Protein AF-A0A2S4LIL4-F1 (afdb_monomer_lite)

Foldseek 3Di:
DDPVLVVVLVLLLVLQVVCLVPDDDDLVSSVVVCVVVVHDDDSVSNVVSSVVSCVVVVVPCVLVPDPPDDPVVSVVVVVVVVVVVVVVVVVVVVVVVVVVVVVVVVVVVVVVVVVVVVVVVVVVVVVVVVVVVVVVVVVVVVVVVVVPDDDDDDDDDDDDDDDDDDDDDDPVVVVVVVVVVVVVCLLDVVNVVVVLVVVLQVCLVVPPWAALVRSLVVCCVPCVVSCVVNVRHSDSVVSLVVLVVLDDDRRQWHADPRTIHGVVVVVVVVVVVLVVLVVVLVVVCVVPHDKDAPVRSCVVCCVPCVVVCVSVVNCVLVSLVVCCCQWDQDPVGIIGDHNVVD

Sequence (342 aa):
MTEAEEAFKAKVFEIADGIRNEVRVTNATVRKHLKDQDIKCSYTRLVPLVAEWKAHREYLKRIEGEATLPDTVQTALIHLGRMILAEGAAKEQARAKALKDAEGRAVEKAQEGRDEVLLAADRMEEEIASLRLEVTRLHDALARAQSGRGDPQAEHGPIAPTPRKAAPLDPITTVAAELNEKDARTQDPDALLADIANRIKGLLADHGPCDASQLHFHLQQEFGKRAAAMQMPLEAGWLRHWLRGFTGPAGGLIEDKGAFDLASRTADAGAAFQARVMADVHGLLEEHGFPMALPAITKRLAPRLGQELRLTGGQLGDWMKARPDLFRKTAKGWFASLPSQA

Structure (mmCIF, N/CA/C/O backbone):
data_AF-A0A2S4LIL4-F1
#
_entry.id   AF-A0A2S4LIL4-F1
#
loop_
_atom_site.group_PDB
_atom_site.id
_atom_site.type_symbol
_atom_site.label_atom_id
_atom_site.label_alt_id
_atom_site.label_comp_id
_atom_site.label_asym_id
_atom_site.label_entity_id
_atom_site.label_seq_id
_atom_site.pdbx_PDB_ins_code
_atom_site.Cartn_x
_atom_site.Cartn_y
_atom_site.Cartn_z
_atom_site.occupancy
_atom_site.B_iso_or_equiv
_atom_site.auth_seq_id
_atom_site.auth_comp_id
_atom_site.auth_asym_id
_atom_site.auth_atom_id
_atom_site.pdbx_PDB_model_num
ATOM 1 N N . MET A 1 1 ? -28.001 40.357 37.045 1.00 58.75 1 MET A N 1
ATOM 2 C CA . MET A 1 1 ? -27.241 39.493 37.966 1.00 58.75 1 MET A CA 1
ATOM 3 C C . MET A 1 1 ? -26.282 40.377 38.724 1.00 58.75 1 MET A C 1
ATOM 5 O O . MET A 1 1 ? -25.766 41.323 38.142 1.00 58.75 1 MET A O 1
ATOM 9 N N . THR A 1 2 ? -26.108 40.131 40.013 1.00 80.69 2 THR A N 1
ATOM 10 C CA . THR A 1 2 ? -25.057 40.805 40.788 1.00 80.69 2 THR A CA 1
ATOM 11 C C . THR A 1 2 ? -23.693 40.200 40.438 1.00 80.69 2 THR A C 1
ATOM 13 O O . THR A 1 2 ? -23.615 39.040 40.036 1.00 80.69 2 THR A O 1
ATOM 16 N N . GLU A 1 3 ? -22.607 40.952 40.608 1.00 82.69 3 GLU A N 1
ATOM 17 C CA . GLU A 1 3 ? -21.232 40.488 40.342 1.00 82.69 3 GLU A CA 1
ATOM 18 C C . GLU A 1 3 ? -20.901 39.183 41.105 1.00 82.69 3 GLU A C 1
ATOM 20 O O . GLU A 1 3 ? -20.276 38.259 40.584 1.00 82.69 3 GLU A O 1
ATOM 25 N N . ALA A 1 4 ? -21.454 39.036 42.313 1.00 79.56 4 ALA A N 1
ATOM 26 C CA . ALA A 1 4 ? -21.360 37.823 43.124 1.00 79.56 4 ALA A CA 1
ATOM 27 C C . ALA A 1 4 ? -22.130 36.615 42.544 1.00 79.56 4 ALA A C 1
ATOM 29 O O . ALA A 1 4 ? -21.789 35.460 42.815 1.00 79.56 4 ALA A O 1
ATOM 30 N N . GLU A 1 5 ? -23.188 36.841 41.763 1.00 81.69 5 GLU A N 1
ATOM 31 C CA . GLU A 1 5 ? -23.921 35.775 41.071 1.00 81.69 5 GLU A CA 1
ATOM 32 C C . GLU A 1 5 ? -23.191 35.284 39.827 1.00 81.69 5 GLU A C 1
ATOM 34 O O . GLU A 1 5 ? -23.205 34.080 39.562 1.00 81.69 5 GLU A O 1
ATOM 39 N N . GLU A 1 6 ? -22.526 36.180 39.102 1.00 85.75 6 GLU A N 1
ATOM 40 C CA . GLU A 1 6 ? -21.693 35.819 37.952 1.00 85.75 6 GLU A CA 1
ATOM 41 C C . GLU A 1 6 ? -20.442 35.059 38.390 1.00 85.75 6 GLU A C 1
ATOM 43 O O . GLU A 1 6 ? -20.153 33.998 37.834 1.00 85.75 6 GLU A O 1
ATOM 48 N N . ALA A 1 7 ? -19.777 35.511 39.458 1.00 87.31 7 ALA A N 1
ATOM 49 C CA . ALA A 1 7 ? -18.651 34.793 40.053 1.00 87.31 7 ALA A CA 1
ATOM 50 C C . ALA A 1 7 ? -19.049 33.374 40.503 1.00 87.31 7 ALA A C 1
ATOM 52 O O . ALA A 1 7 ? -18.332 32.402 40.259 1.00 87.31 7 ALA A O 1
ATOM 53 N N . PHE A 1 8 ? -20.236 33.225 41.104 1.00 89.62 8 PHE A N 1
ATOM 54 C CA . PHE A 1 8 ? -20.752 31.916 41.503 1.00 89.62 8 PHE A CA 1
ATOM 55 C C . PHE A 1 8 ? -21.066 31.018 40.298 1.00 89.62 8 PHE A C 1
ATOM 57 O O . PHE A 1 8 ? -20.718 29.836 40.303 1.00 89.62 8 PHE A O 1
ATOM 64 N N . LYS A 1 9 ? -21.690 31.566 39.249 1.00 91.38 9 LYS A N 1
ATOM 65 C CA . LYS A 1 9 ? -21.954 30.843 37.997 1.00 91.38 9 LYS A CA 1
ATOM 66 C C . LYS A 1 9 ? -20.657 30.369 37.341 1.00 91.38 9 LYS A C 1
ATOM 68 O O . LYS A 1 9 ? -20.562 29.195 36.987 1.00 91.38 9 LYS A O 1
ATOM 73 N N . ALA A 1 10 ? -19.655 31.241 37.241 1.00 91.69 10 ALA A N 1
ATOM 74 C CA . ALA A 1 10 ? -18.342 30.894 36.706 1.00 91.69 10 ALA A CA 1
ATOM 75 C C . ALA A 1 10 ? -17.709 29.737 37.491 1.00 91.69 10 ALA A C 1
ATOM 77 O O . ALA A 1 10 ? -17.228 28.781 36.888 1.00 91.69 10 ALA A O 1
ATOM 78 N N . LYS A 1 11 ? -17.812 29.754 38.827 1.00 92.06 11 LYS A N 1
ATOM 79 C CA . LYS A 1 11 ? -17.295 28.675 39.679 1.00 92.06 11 LYS A CA 1
ATOM 80 C C . LYS A 1 11 ? -18.017 27.342 39.470 1.00 92.06 11 LYS A C 1
ATOM 82 O O . LYS A 1 11 ? -17.377 26.296 39.402 1.00 92.06 11 LYS A O 1
ATOM 87 N N . VAL A 1 12 ? -19.345 27.366 39.338 1.00 91.56 12 VAL A N 1
ATOM 88 C CA . VAL A 1 12 ? -20.140 26.167 39.008 1.00 91.56 12 VAL A CA 1
ATOM 89 C C . VAL A 1 12 ? -19.697 25.581 37.665 1.00 91.56 12 VAL A C 1
ATOM 91 O O . VAL A 1 12 ? -19.557 24.365 37.547 1.00 91.56 12 VAL A O 1
ATOM 94 N N . PHE A 1 13 ? -19.449 26.439 36.674 1.00 93.38 13 PHE A N 1
ATOM 95 C CA . PHE A 1 13 ? -19.038 26.030 35.331 1.00 93.38 13 PHE A CA 1
ATOM 96 C C . PHE A 1 13 ? -17.612 25.472 35.326 1.00 93.38 13 PHE A C 1
ATOM 98 O O . PHE A 1 13 ? -17.380 24.441 34.706 1.00 93.38 13 PHE A O 1
ATOM 105 N N . GLU A 1 14 ? -16.687 26.095 36.058 1.00 93.19 14 GLU A N 1
ATOM 106 C CA . GLU A 1 14 ? -15.307 25.626 36.244 1.00 93.19 14 GLU A CA 1
ATOM 107 C C . GLU A 1 14 ? -15.274 24.225 36.869 1.00 93.19 14 GLU A C 1
ATOM 109 O O . GLU A 1 14 ? -14.623 23.323 36.345 1.00 93.19 14 GLU A O 1
ATOM 114 N N . ILE A 1 15 ? -16.032 24.013 37.950 1.00 90.75 15 ILE A N 1
ATOM 115 C CA . ILE A 1 15 ? -16.128 22.706 38.615 1.00 90.75 15 ILE A CA 1
ATOM 116 C C . ILE A 1 15 ? -16.735 21.667 37.672 1.00 90.75 15 ILE A C 1
ATOM 118 O O . ILE A 1 15 ? -16.214 20.558 37.567 1.00 90.75 15 ILE A O 1
ATOM 122 N N . ALA A 1 16 ? -17.821 22.015 36.977 1.00 88.81 16 ALA A N 1
ATOM 123 C CA . ALA A 1 16 ? -18.458 21.120 36.018 1.00 88.81 16 ALA A CA 1
ATOM 124 C C . ALA A 1 16 ? -17.510 20.757 34.860 1.00 88.81 16 ALA A C 1
ATOM 126 O O . ALA A 1 16 ? -17.438 19.586 34.487 1.00 88.81 16 ALA A O 1
ATOM 127 N N . ASP A 1 17 ? -16.738 21.720 34.346 1.00 87.81 17 ASP A N 1
ATOM 128 C CA . ASP A 1 17 ? -15.740 21.501 33.296 1.00 87.81 17 ASP A CA 1
ATOM 129 C C . ASP A 1 17 ? -14.554 20.650 33.778 1.00 87.81 17 ASP A C 1
ATOM 131 O O . ASP A 1 17 ? -14.062 19.821 33.013 1.00 87.81 17 ASP A O 1
ATOM 135 N N . GLY A 1 18 ? -14.132 20.789 35.038 1.00 84.62 18 GLY A N 1
ATOM 136 C CA . GLY A 1 18 ? -13.073 19.964 35.627 1.00 84.62 18 GLY A CA 1
ATOM 137 C C . GLY A 1 18 ? -13.483 18.499 35.783 1.00 84.62 18 GLY A C 1
ATOM 138 O O . GLY A 1 18 ? -12.737 17.598 35.408 1.00 84.62 18 GLY A O 1
ATOM 139 N N . ILE A 1 19 ? -14.704 18.244 36.261 1.00 85.25 19 ILE A N 1
ATOM 140 C CA . ILE A 1 19 ? -15.144 16.872 36.560 1.00 85.25 19 ILE A CA 1
ATOM 141 C C . ILE A 1 19 ? -15.715 16.130 35.347 1.00 85.25 19 ILE A C 1
ATOM 143 O O . ILE A 1 19 ? -15.823 14.905 35.396 1.00 85.25 19 ILE A O 1
ATOM 147 N N . ARG A 1 20 ? -16.069 16.827 34.253 1.00 79.88 20 ARG A N 1
ATOM 148 C CA . ARG A 1 20 ? -16.788 16.235 33.102 1.00 79.88 20 ARG A CA 1
ATOM 149 C C . ARG A 1 20 ? -16.084 15.039 32.456 1.00 79.88 20 ARG A C 1
ATOM 151 O O . ARG A 1 20 ? -16.754 14.207 31.851 1.00 79.88 20 ARG A O 1
ATOM 158 N N . ASN A 1 21 ? -14.758 14.966 32.567 1.00 68.88 21 ASN A N 1
ATOM 159 C CA . ASN A 1 21 ? -13.949 13.894 31.985 1.00 68.88 21 ASN A CA 1
ATOM 160 C C . ASN A 1 21 ? -13.760 12.707 32.943 1.00 68.88 21 ASN A C 1
ATOM 162 O O . ASN A 1 21 ? -13.467 11.595 32.499 1.00 68.88 21 ASN A O 1
ATOM 166 N N . GLU A 1 22 ? -13.959 12.924 34.242 1.00 71.69 22 GLU A N 1
ATOM 167 C CA . GLU A 1 22 ? -13.673 11.957 35.302 1.00 71.69 22 GLU A CA 1
ATOM 168 C C . GLU A 1 22 ? -14.947 11.244 35.764 1.00 71.69 22 GLU A C 1
ATOM 170 O O . GLU A 1 22 ? -15.006 10.010 35.758 1.00 71.69 22 GLU A O 1
ATOM 175 N N . VAL A 1 23 ? -15.985 12.020 36.090 1.00 73.12 23 VAL A N 1
ATOM 176 C CA . VAL A 1 23 ? -17.233 11.566 36.719 1.00 73.12 23 VAL A CA 1
ATOM 177 C C . VAL A 1 23 ? -18.454 12.281 36.137 1.00 73.12 23 VAL A C 1
ATOM 179 O O . VAL A 1 23 ? -18.374 13.360 35.553 1.00 73.12 23 VAL A O 1
ATOM 182 N N . ARG A 1 24 ? -19.636 11.677 36.309 1.00 75.81 24 ARG A N 1
ATOM 183 C CA . ARG A 1 24 ? -20.907 12.241 35.831 1.00 75.81 24 ARG A CA 1
ATOM 184 C C . ARG A 1 24 ? -21.177 13.614 36.462 1.00 75.81 24 ARG A C 1
ATOM 186 O O . ARG A 1 24 ? -21.202 13.754 37.690 1.00 75.81 24 ARG A O 1
ATOM 193 N N . VAL A 1 25 ? -21.486 14.609 35.626 1.00 82.44 25 VAL A N 1
ATOM 194 C CA . VAL A 1 25 ? -21.884 15.946 36.093 1.00 82.44 25 VAL A CA 1
ATOM 195 C C . VAL A 1 25 ? -23.351 15.913 36.530 1.00 82.44 25 VAL A C 1
ATOM 197 O O . VAL A 1 25 ? -24.284 15.918 35.720 1.00 82.44 25 VAL A O 1
ATOM 200 N N . THR A 1 26 ? -23.560 15.847 37.840 1.00 84.44 26 THR A N 1
ATOM 201 C CA . THR A 1 26 ? -24.868 15.868 38.501 1.00 84.44 26 THR A CA 1
ATOM 202 C C . THR A 1 26 ? -24.911 17.017 39.501 1.00 84.44 26 THR A C 1
ATOM 204 O O . THR A 1 26 ? -23.877 17.485 39.975 1.00 84.44 26 THR A O 1
ATOM 207 N N . ASN A 1 27 ? -26.114 17.440 39.895 1.00 86.69 27 ASN A N 1
ATOM 208 C CA . ASN A 1 27 ? -26.262 18.458 40.938 1.00 86.69 27 ASN A CA 1
ATOM 209 C C . ASN A 1 27 ? -25.589 18.020 42.251 1.00 86.69 27 ASN A C 1
ATOM 211 O O . ASN A 1 27 ? -25.029 18.849 42.959 1.00 86.69 27 ASN A O 1
ATOM 215 N N . ALA A 1 28 ? -25.601 16.719 42.562 1.00 84.62 28 ALA A N 1
ATOM 216 C CA . ALA A 1 28 ? -24.961 16.175 43.754 1.00 84.62 28 ALA A CA 1
ATOM 217 C C . ALA A 1 28 ? -23.426 16.225 43.672 1.00 84.62 28 ALA A C 1
ATOM 219 O O . ALA A 1 28 ? -22.786 16.633 44.639 1.00 84.62 28 ALA A O 1
ATOM 220 N N . THR A 1 29 ? -22.835 15.863 42.526 1.00 86.88 29 THR A N 1
ATOM 221 C CA . THR A 1 29 ? -21.373 15.879 42.342 1.00 86.88 29 THR A CA 1
ATOM 222 C C . THR A 1 29 ? -20.828 17.303 42.325 1.00 86.88 29 THR A C 1
ATOM 224 O O . THR A 1 29 ? -19.887 17.597 43.059 1.00 86.88 29 THR A O 1
ATOM 227 N N . VAL A 1 30 ? -21.481 18.227 41.615 1.00 88.31 30 VAL A N 1
ATOM 228 C CA . VAL A 1 30 ? -21.095 19.650 41.625 1.00 88.31 30 VAL A CA 1
ATOM 229 C C . VAL A 1 30 ? -21.250 20.255 43.026 1.00 88.31 30 VAL A C 1
ATOM 231 O O . VAL A 1 30 ? -20.364 20.963 43.497 1.00 88.31 30 VAL A O 1
ATOM 234 N N . ARG A 1 31 ? -22.333 19.932 43.749 1.00 90.12 31 ARG A N 1
ATOM 235 C CA . ARG A 1 31 ? -22.532 20.396 45.133 1.00 90.12 31 ARG A CA 1
ATOM 236 C C . ARG A 1 31 ? -21.478 19.852 46.093 1.00 90.12 31 ARG A C 1
ATOM 238 O O . ARG A 1 31 ? -21.079 20.576 47.000 1.00 90.12 31 ARG A O 1
ATOM 245 N N . LYS A 1 32 ? -21.044 18.601 45.919 1.00 88.69 32 LYS A N 1
ATOM 246 C CA . LYS A 1 32 ? -19.973 18.004 46.725 1.00 88.69 32 LYS A CA 1
ATOM 247 C C . LYS A 1 32 ? -18.672 18.792 46.551 1.00 88.69 32 LYS A C 1
ATOM 249 O O . LYS A 1 32 ? -18.138 19.259 47.544 1.00 88.69 32 LYS A O 1
ATOM 254 N N . HIS A 1 33 ? -18.258 19.056 45.313 1.00 89.44 33 HIS A N 1
ATOM 255 C CA . HIS A 1 33 ? -17.053 19.849 45.042 1.00 89.44 33 HIS A CA 1
ATOM 256 C C . HIS A 1 33 ? -17.153 21.303 45.522 1.00 89.44 33 HIS A C 1
ATOM 258 O O . HIS A 1 33 ? -16.172 21.849 46.014 1.00 89.44 33 HIS A O 1
ATOM 264 N N . LEU A 1 34 ? -18.335 21.925 45.444 1.00 90.25 34 LEU A N 1
ATOM 265 C CA . LEU A 1 34 ? -18.562 23.243 46.050 1.00 90.25 34 LEU A CA 1
ATOM 266 C C . LEU A 1 34 ? -18.420 23.199 47.577 1.00 90.25 34 LEU A C 1
ATOM 268 O O . LEU A 1 34 ? -17.835 24.104 48.163 1.00 90.25 34 LEU A O 1
ATOM 272 N N . LYS A 1 35 ? -18.923 22.138 48.219 1.00 89.38 35 LYS A N 1
ATOM 273 C CA . LYS A 1 35 ? -18.804 21.936 49.668 1.00 89.38 35 LYS A CA 1
ATOM 274 C C . LYS A 1 35 ? -17.354 21.686 50.093 1.00 89.38 35 LYS A C 1
ATOM 276 O O . LYS A 1 35 ? -16.948 22.208 51.123 1.00 89.38 35 LYS A O 1
ATOM 281 N N . ASP A 1 36 ? -16.585 20.943 49.301 1.00 89.81 36 ASP A N 1
ATOM 282 C CA . ASP A 1 36 ? -15.158 20.692 49.550 1.00 89.81 36 ASP A CA 1
ATOM 283 C C . ASP A 1 36 ? -14.322 21.988 49.465 1.00 89.81 36 ASP A C 1
ATOM 285 O O . ASP A 1 36 ? -13.250 22.075 50.054 1.00 89.81 36 ASP A O 1
ATOM 289 N N . GLN A 1 37 ? -14.839 23.018 48.783 1.00 88.81 37 GLN A N 1
ATOM 290 C CA . GLN A 1 37 ? -14.266 24.369 48.708 1.00 88.81 37 GLN A CA 1
ATOM 291 C C . GLN A 1 37 ? -14.910 25.360 49.705 1.00 88.81 37 GLN A C 1
ATOM 293 O O . GLN A 1 37 ? -14.733 26.567 49.570 1.00 88.81 37 GLN A O 1
ATOM 298 N N . ASP A 1 38 ? -15.686 24.863 50.677 1.00 88.75 38 ASP A N 1
ATOM 299 C CA . ASP A 1 38 ? -16.440 25.633 51.685 1.00 88.75 38 ASP A CA 1
ATOM 300 C C . ASP A 1 38 ? -17.445 26.661 51.110 1.00 88.75 38 ASP A C 1
ATOM 302 O O . ASP A 1 38 ? -17.865 27.621 51.761 1.00 88.75 38 ASP A O 1
ATOM 306 N N . ILE A 1 39 ? -17.905 26.446 49.871 1.00 87.38 39 ILE A N 1
ATOM 307 C CA . ILE A 1 39 ? -18.891 27.304 49.207 1.00 87.38 39 ILE A CA 1
ATOM 308 C C . ILE A 1 39 ? -20.302 26.789 49.506 1.00 87.38 39 ILE A C 1
ATOM 310 O O . ILE A 1 39 ? -20.750 25.751 49.003 1.00 87.38 39 ILE A O 1
ATOM 314 N N . LYS A 1 40 ? -21.064 27.555 50.295 1.00 84.81 40 LYS A N 1
ATOM 315 C CA . LYS A 1 40 ? -22.470 27.239 50.589 1.00 84.81 40 LYS A CA 1
ATOM 316 C C . LYS A 1 40 ? -23.344 27.424 49.350 1.00 84.81 40 LYS A C 1
ATOM 318 O O . LYS A 1 40 ? -23.405 28.494 48.751 1.00 84.81 40 LYS A O 1
ATOM 323 N N . CYS A 1 41 ? -24.079 26.372 49.002 1.00 80.81 41 CYS A N 1
ATOM 324 C CA . CYS A 1 41 ? -24.892 26.317 47.796 1.00 80.81 41 CYS A CA 1
ATOM 325 C C . CYS A 1 41 ? -26.251 25.646 48.066 1.00 80.81 41 CYS A C 1
ATOM 327 O O . CYS A 1 41 ? -26.319 24.523 48.579 1.00 80.81 41 CYS A O 1
ATOM 329 N N . SER A 1 42 ? -27.335 26.343 47.703 1.00 85.50 42 SER A N 1
ATOM 330 C CA . SER A 1 42 ? -28.702 25.808 47.697 1.00 85.50 42 SER A CA 1
ATOM 331 C C . SER A 1 42 ? -29.005 25.107 46.371 1.00 85.50 42 SER A C 1
ATOM 333 O O . SER A 1 42 ? -28.639 25.606 45.306 1.00 85.50 42 SER A O 1
ATOM 335 N N . TYR A 1 43 ? -29.735 23.987 46.419 1.00 79.94 43 TYR A N 1
ATOM 336 C CA . TYR A 1 43 ? -30.157 23.262 45.215 1.00 79.94 43 TYR A CA 1
ATOM 337 C C . TYR A 1 43 ? -30.979 24.132 44.264 1.00 79.94 43 TYR A C 1
ATOM 339 O O . TYR A 1 43 ? -30.772 24.063 43.057 1.00 79.94 43 TYR A O 1
ATOM 347 N N . THR A 1 44 ? -31.839 25.006 44.788 1.00 84.81 44 THR A N 1
ATOM 348 C CA . THR A 1 44 ? -32.671 25.913 43.984 1.00 84.81 44 THR A CA 1
ATOM 349 C C . THR A 1 44 ? -31.832 26.856 43.119 1.00 84.81 44 THR A C 1
ATOM 351 O O . THR A 1 44 ? -32.247 27.220 42.026 1.00 84.81 44 THR A O 1
ATOM 354 N N . ARG A 1 45 ? -30.628 27.215 43.589 1.00 87.06 45 ARG A N 1
ATOM 355 C CA . ARG A 1 45 ? -29.670 28.059 42.860 1.00 87.06 45 ARG A CA 1
ATOM 356 C C . ARG A 1 45 ? -28.783 27.242 41.915 1.00 87.06 45 ARG A C 1
ATOM 358 O O . ARG A 1 45 ? -28.417 27.725 40.853 1.00 87.06 45 ARG A O 1
ATOM 365 N N . LEU A 1 46 ? -28.438 26.011 42.293 1.00 88.38 46 LEU A N 1
ATOM 366 C CA . LEU A 1 46 ? -27.521 25.151 41.540 1.00 88.38 46 LEU A CA 1
ATOM 367 C C . LEU A 1 46 ? -28.152 24.517 40.301 1.00 88.38 46 LEU A C 1
ATOM 369 O O . LEU A 1 46 ? -27.540 24.499 39.237 1.00 88.38 46 LEU A O 1
ATOM 373 N N . VAL A 1 47 ? -29.362 23.976 40.455 1.00 86.62 47 VAL A N 1
ATOM 374 C CA . VAL A 1 47 ? -30.077 23.225 39.413 1.00 86.62 47 VAL A CA 1
ATOM 375 C C . VAL A 1 47 ? -30.167 23.998 38.089 1.00 86.62 47 VAL A C 1
ATOM 377 O O . VAL A 1 47 ? -29.777 23.421 37.071 1.00 86.62 47 VAL A O 1
ATOM 380 N N . PRO A 1 48 ? -30.613 25.274 38.054 1.00 90.38 48 PRO A N 1
ATOM 381 C CA . PRO A 1 48 ? -30.691 26.012 36.794 1.00 90.38 48 PRO A CA 1
ATOM 382 C C . PRO A 1 48 ? -29.311 26.257 36.169 1.00 90.38 48 PRO A C 1
ATOM 384 O O . PRO A 1 48 ? -29.179 26.154 34.955 1.00 90.38 48 PRO A O 1
ATOM 387 N N . LEU A 1 49 ? -28.268 26.492 36.974 1.00 91.12 49 LEU A N 1
ATOM 388 C CA . LEU A 1 49 ? -26.910 26.744 36.475 1.00 91.12 49 LEU A CA 1
ATOM 389 C C . LEU A 1 49 ? -26.261 25.489 35.880 1.00 91.12 49 LEU A C 1
ATOM 391 O O . LEU A 1 49 ? -25.613 25.561 34.840 1.00 91.12 49 LEU A O 1
ATOM 395 N N . VAL A 1 50 ? -26.458 24.323 36.500 1.00 87.56 50 VAL A N 1
ATOM 396 C CA . VAL A 1 50 ? -25.960 23.047 35.957 1.00 87.56 50 VAL A CA 1
ATOM 397 C C . VAL A 1 50 ? -26.714 22.674 34.678 1.00 87.56 50 VAL A C 1
ATOM 399 O O . VAL A 1 50 ? -26.103 22.184 33.730 1.00 87.56 50 VAL A O 1
ATOM 402 N N . ALA A 1 51 ? -28.026 22.927 34.618 1.00 85.56 51 ALA A N 1
ATOM 403 C CA . ALA A 1 51 ? -28.811 22.727 33.401 1.00 85.56 51 ALA A CA 1
ATOM 404 C C . ALA A 1 51 ? -28.353 23.661 32.267 1.00 85.56 51 ALA A C 1
ATOM 406 O O . ALA A 1 51 ? -28.186 23.213 31.131 1.00 85.56 51 ALA A O 1
ATOM 407 N N . GLU A 1 52 ? -28.088 24.929 32.585 1.00 89.25 52 GLU A N 1
ATOM 408 C CA . GLU A 1 52 ? -27.561 25.915 31.642 1.00 89.25 52 GLU A CA 1
ATOM 409 C C . GLU A 1 52 ? -26.177 25.513 31.112 1.00 89.25 52 GLU A C 1
ATOM 411 O O . GLU A 1 52 ? -25.949 25.556 29.901 1.00 89.25 52 GLU A O 1
ATOM 416 N N . TRP A 1 53 ? -25.279 25.057 31.991 1.00 90.75 53 TRP A N 1
ATOM 417 C CA . TRP A 1 53 ? -23.960 24.550 31.607 1.00 90.75 53 TRP A CA 1
ATOM 418 C C . TRP A 1 53 ? -24.065 23.354 30.652 1.00 90.75 53 TRP A C 1
ATOM 420 O O . TRP A 1 53 ? -23.413 23.337 29.606 1.00 90.75 53 TRP A O 1
ATOM 430 N N . LYS A 1 54 ? -24.935 22.380 30.967 1.00 85.62 54 LYS A N 1
ATOM 431 C CA . LYS A 1 54 ? -25.159 21.197 30.117 1.00 85.62 54 LYS A CA 1
ATOM 432 C C . LYS A 1 54 ? -25.640 21.583 28.718 1.00 85.62 54 LYS A C 1
ATOM 434 O O . LYS A 1 54 ? -25.196 20.983 27.743 1.00 85.62 54 LYS A O 1
ATOM 439 N N . ALA A 1 55 ? -26.523 22.577 28.626 1.00 81.69 55 ALA A N 1
ATOM 440 C CA . ALA A 1 55 ? -27.018 23.089 27.353 1.00 81.69 55 ALA A CA 1
ATOM 441 C C . ALA A 1 55 ? -25.924 23.814 26.549 1.00 81.69 55 ALA A C 1
ATOM 443 O O . ALA A 1 55 ? -25.821 23.602 25.346 1.00 81.69 55 ALA A O 1
ATOM 444 N N . HIS A 1 56 ? -25.080 24.619 27.204 1.00 82.44 56 HIS A N 1
ATOM 445 C CA . HIS A 1 56 ? -24.030 25.405 26.538 1.00 82.44 56 HIS A CA 1
ATOM 446 C C . HIS A 1 56 ? -22.852 24.575 26.025 1.00 82.44 56 HIS A C 1
ATOM 448 O O . HIS A 1 56 ? -22.221 24.945 25.040 1.00 82.44 56 HIS A O 1
ATOM 454 N N . ARG A 1 57 ? -22.502 23.482 26.706 1.00 78.94 57 ARG A N 1
ATOM 455 C CA . ARG A 1 57 ? -21.334 22.659 26.354 1.00 78.94 57 ARG A CA 1
ATOM 456 C C . ARG A 1 57 ? -21.666 21.482 25.439 1.00 78.94 57 ARG A C 1
ATOM 458 O O . ARG A 1 57 ? -20.840 20.583 25.321 1.00 78.94 57 ARG A O 1
ATOM 465 N N . GLU A 1 58 ? -22.874 21.466 24.862 1.00 62.56 58 GLU A N 1
ATOM 466 C CA . GLU A 1 58 ? -23.433 20.316 24.136 1.00 62.56 58 GLU A CA 1
ATOM 467 C C . GLU A 1 58 ? -23.191 19.004 24.897 1.00 62.56 58 GLU A C 1
ATOM 469 O O . GLU A 1 58 ? -22.882 17.964 24.313 1.00 62.56 58 GLU A O 1
ATOM 474 N N . TYR A 1 59 ? -23.285 19.062 26.234 1.00 65.94 59 TYR A N 1
ATOM 475 C CA . TYR A 1 59 ? -23.002 17.918 27.086 1.00 65.94 59 TYR A CA 1
ATOM 476 C C . TYR A 1 59 ? -23.994 16.823 26.703 1.00 65.94 59 TYR A C 1
ATOM 478 O O . TYR A 1 59 ? -25.199 16.955 26.934 1.00 65.94 59 TYR A O 1
ATOM 486 N N . LEU A 1 60 ? -23.489 15.789 26.025 1.00 52.53 60 LEU A N 1
ATOM 487 C CA . LEU A 1 60 ? -24.311 14.816 25.323 1.00 52.53 60 LEU A CA 1
ATOM 488 C C . LEU A 1 60 ? -25.277 14.141 26.299 1.00 52.53 60 LEU A C 1
ATOM 490 O O . LEU A 1 60 ? -24.922 13.192 26.999 1.00 52.53 60 LEU A O 1
ATOM 494 N N . LYS A 1 61 ? -26.549 14.557 26.236 1.00 49.97 61 LYS A N 1
ATOM 495 C CA . LYS A 1 61 ? -27.692 13.831 26.814 1.00 49.97 61 LYS A CA 1
ATOM 496 C C . LYS A 1 61 ? -27.715 12.355 26.400 1.00 49.97 61 LYS A C 1
ATOM 498 O O . LYS A 1 61 ? -28.342 11.560 27.075 1.00 49.97 61 LYS A O 1
ATOM 503 N N . ARG A 1 62 ? -27.013 11.961 25.326 1.00 45.91 62 ARG A N 1
ATOM 504 C CA . ARG A 1 62 ? -26.914 10.567 24.855 1.00 45.91 62 ARG A CA 1
ATOM 505 C C . ARG A 1 62 ? -26.325 9.581 25.871 1.00 45.91 62 ARG A C 1
ATOM 507 O O . ARG A 1 62 ? -26.574 8.394 25.716 1.00 45.91 62 ARG A O 1
ATOM 514 N N . ILE A 1 63 ? -25.561 10.039 26.870 1.00 46.03 63 ILE A N 1
ATOM 515 C CA . ILE A 1 63 ? -25.050 9.174 27.957 1.00 46.03 63 ILE A CA 1
ATOM 516 C C . ILE A 1 63 ? -25.931 9.282 29.217 1.00 46.03 63 ILE A C 1
ATOM 518 O O . ILE A 1 63 ? -25.767 8.517 30.165 1.00 46.03 63 ILE A O 1
ATOM 522 N N . GLU A 1 64 ? -26.919 10.186 29.241 1.00 46.19 64 GLU A N 1
ATOM 523 C CA . GLU A 1 64 ? -28.029 10.069 30.186 1.00 46.19 64 GLU A CA 1
ATOM 524 C C . GLU A 1 64 ? -28.877 8.885 29.713 1.00 46.19 64 GLU A C 1
ATOM 526 O O . GLU A 1 64 ? -29.805 9.028 28.922 1.00 46.19 64 GLU A O 1
ATOM 531 N N . GLY A 1 65 ? -28.475 7.690 30.154 1.00 48.91 65 GLY A N 1
ATOM 532 C CA . GLY A 1 65 ? -29.257 6.477 29.994 1.00 48.91 65 GLY A CA 1
ATOM 533 C C . GLY A 1 65 ? -30.688 6.726 30.451 1.00 48.91 65 GLY A C 1
ATOM 534 O O . GLY A 1 65 ? -30.928 7.512 31.376 1.00 48.91 65 GLY A O 1
ATOM 535 N N . GLU A 1 66 ? -31.634 6.061 29.789 1.00 48.12 66 GLU A N 1
ATOM 536 C CA . GLU A 1 66 ? -32.987 5.906 30.310 1.00 48.12 66 GLU A CA 1
ATOM 537 C C . GLU A 1 66 ? -32.903 5.665 31.818 1.00 48.12 66 GLU A C 1
ATOM 539 O O . GLU A 1 66 ? -32.093 4.859 32.284 1.00 48.12 66 GLU A O 1
ATOM 544 N N . ALA A 1 67 ? -33.714 6.392 32.588 1.00 52.47 67 ALA A N 1
ATOM 545 C CA . ALA A 1 67 ? -33.676 6.406 34.052 1.00 52.47 67 ALA A CA 1
ATOM 546 C C . ALA A 1 67 ? -33.915 5.024 34.713 1.00 52.47 67 ALA A C 1
ATOM 548 O O . ALA A 1 67 ? -33.964 4.924 35.935 1.00 52.47 67 ALA A O 1
ATOM 549 N N . THR A 1 68 ? -34.065 3.969 33.914 1.00 55.50 68 THR A N 1
ATOM 550 C CA . THR A 1 68 ? -34.297 2.570 34.271 1.00 55.50 68 THR A CA 1
ATOM 551 C C . THR A 1 68 ? -33.061 1.669 34.137 1.00 55.50 68 THR A C 1
ATOM 553 O O . THR A 1 68 ? -33.132 0.512 34.546 1.00 55.50 68 THR A O 1
ATOM 556 N N . LEU A 1 69 ? -31.930 2.141 33.594 1.00 57.75 69 LEU A N 1
ATOM 557 C CA . LEU A 1 69 ? -30.742 1.297 33.402 1.00 57.75 69 LEU A CA 1
ATOM 558 C C . LEU A 1 69 ? -29.889 1.183 34.682 1.00 57.75 69 LEU A C 1
ATOM 560 O O . LEU A 1 69 ? -29.465 2.213 35.211 1.00 57.75 69 LEU A O 1
ATOM 564 N N . PRO A 1 70 ? -29.567 -0.040 35.154 1.00 76.19 70 PRO A N 1
ATOM 565 C CA . PRO A 1 70 ? -28.701 -0.253 36.315 1.00 76.19 70 PRO A CA 1
ATOM 566 C C . PRO A 1 70 ? -27.318 0.408 36.170 1.00 76.19 70 PRO A C 1
ATOM 568 O O . PRO A 1 70 ? -26.720 0.388 35.092 1.00 76.19 70 PRO A O 1
ATOM 571 N N . ASP A 1 71 ? -26.772 0.933 37.273 1.00 64.94 71 ASP A N 1
ATOM 572 C CA . ASP A 1 71 ? -25.488 1.664 37.322 1.00 64.94 71 ASP A CA 1
ATOM 573 C C . ASP A 1 71 ? -24.299 0.880 36.737 1.00 64.94 71 ASP A C 1
ATOM 575 O O . ASP A 1 71 ? -23.379 1.458 36.148 1.00 64.94 71 ASP A O 1
ATOM 579 N N . THR A 1 72 ? -24.321 -0.450 36.850 1.00 71.94 72 THR A N 1
ATOM 580 C CA . THR A 1 72 ? -23.303 -1.340 36.275 1.00 71.94 72 THR A CA 1
ATOM 581 C C . THR A 1 72 ? -23.257 -1.245 34.751 1.00 71.94 72 THR A C 1
ATOM 583 O O . THR A 1 72 ? -22.176 -1.195 34.165 1.00 71.94 72 THR A O 1
ATOM 586 N N . VAL A 1 73 ? -24.420 -1.141 34.106 1.00 64.31 73 VAL A N 1
ATOM 587 C CA . VAL A 1 73 ? -24.534 -1.030 32.647 1.00 64.31 73 VAL A CA 1
ATOM 588 C C . VAL A 1 73 ? -24.135 0.367 32.181 1.00 64.31 73 VAL A C 1
ATOM 590 O O . VAL A 1 73 ? -23.420 0.500 31.189 1.00 64.31 73 VAL A O 1
ATOM 593 N N . GLN A 1 74 ? -24.506 1.411 32.929 1.00 63.62 74 GLN A N 1
ATOM 594 C CA . GLN A 1 74 ? -24.061 2.780 32.640 1.00 63.62 74 GLN A CA 1
ATOM 595 C C . GLN A 1 74 ? -22.529 2.892 32.701 1.00 63.62 74 GLN A C 1
ATOM 597 O O . GLN A 1 74 ? -21.909 3.467 31.806 1.00 63.62 74 GLN A O 1
ATOM 602 N N . THR A 1 75 ? -21.906 2.284 33.713 1.00 70.69 75 THR A N 1
ATOM 603 C CA . THR A 1 75 ? -20.443 2.269 33.869 1.00 70.69 75 THR A CA 1
ATOM 604 C C . THR A 1 75 ? -19.760 1.510 32.730 1.00 70.69 75 THR A C 1
ATOM 606 O O . THR A 1 75 ? -18.779 2.000 32.164 1.00 70.69 75 THR A O 1
ATOM 609 N N . ALA A 1 76 ? -20.304 0.352 32.341 1.00 67.69 76 ALA A N 1
ATOM 610 C CA . ALA A 1 76 ? -19.788 -0.434 31.222 1.00 67.69 76 ALA A CA 1
ATOM 611 C C . ALA A 1 76 ? -19.874 0.330 29.889 1.00 67.69 76 ALA A C 1
ATOM 613 O O . ALA A 1 76 ? -18.911 0.339 29.125 1.00 67.69 76 ALA A O 1
ATOM 614 N N . LEU A 1 77 ? -20.981 1.034 29.635 1.00 66.69 77 LEU A N 1
ATOM 615 C CA . LEU A 1 77 ? -21.164 1.840 28.423 1.00 66.69 77 LEU A CA 1
ATOM 616 C C . LEU A 1 77 ? -20.214 3.041 28.366 1.00 66.69 77 LEU A C 1
ATOM 618 O O . LEU A 1 77 ? -19.648 3.325 27.310 1.00 66.69 77 LEU A O 1
ATOM 622 N N . ILE A 1 78 ? -19.984 3.719 29.494 1.00 71.69 78 ILE A N 1
ATOM 623 C CA . ILE A 1 78 ? -18.994 4.805 29.579 1.00 71.69 78 ILE A CA 1
ATOM 624 C C . ILE A 1 78 ? -17.586 4.266 29.308 1.00 71.69 78 ILE A C 1
ATOM 626 O O . ILE A 1 78 ? -16.814 4.892 28.578 1.00 71.69 78 ILE A O 1
ATOM 630 N N . HIS A 1 79 ? -17.245 3.102 29.867 1.00 71.00 79 HIS A N 1
ATOM 631 C CA . HIS A 1 79 ? -15.948 2.473 29.636 1.00 71.00 79 HIS A CA 1
ATOM 632 C C . HIS A 1 79 ? -15.759 2.078 28.165 1.00 71.00 79 HIS A C 1
ATOM 634 O O . HIS A 1 79 ? -14.731 2.407 27.573 1.00 71.00 79 HIS A O 1
ATOM 640 N N . LEU A 1 80 ? -16.781 1.478 27.551 1.00 67.50 80 LEU A N 1
ATOM 641 C CA . LEU A 1 80 ? -16.782 1.130 26.131 1.00 67.50 80 LEU A CA 1
ATOM 642 C C . LEU A 1 80 ? -16.620 2.379 25.248 1.00 67.50 80 LEU A C 1
ATOM 644 O O . LEU A 1 80 ? -15.806 2.390 24.328 1.00 67.50 80 LEU A O 1
ATOM 648 N N . GLY A 1 81 ? -17.335 3.463 25.566 1.00 66.81 81 GLY A N 1
ATOM 649 C CA . GLY A 1 81 ? -17.202 4.743 24.867 1.00 66.81 81 GLY A CA 1
ATOM 650 C C . GLY A 1 81 ? -15.788 5.323 24.960 1.00 66.81 81 GLY A C 1
ATOM 651 O O . GLY A 1 81 ? -15.242 5.774 23.953 1.00 66.81 81 GLY A O 1
ATOM 652 N N . ARG A 1 82 ? -15.152 5.247 26.138 1.00 72.38 82 ARG A N 1
ATOM 653 C CA . ARG A 1 82 ? -13.748 5.659 26.326 1.00 72.38 82 ARG A CA 1
ATOM 654 C C . ARG A 1 82 ? -12.785 4.808 25.495 1.00 72.38 82 ARG A C 1
ATOM 656 O O . ARG A 1 82 ? -11.880 5.369 24.885 1.00 72.38 82 ARG A O 1
ATOM 663 N N . MET A 1 83 ? -12.993 3.491 25.429 1.00 73.44 83 MET A N 1
ATOM 664 C CA . MET A 1 83 ? -12.173 2.602 24.597 1.00 73.44 83 MET A CA 1
ATOM 665 C C . MET A 1 83 ? -12.288 2.936 23.107 1.00 73.44 83 MET A C 1
ATOM 667 O O . MET A 1 83 ? -11.267 3.070 22.439 1.00 73.44 83 MET A O 1
ATOM 671 N N . ILE A 1 84 ? -13.508 3.139 22.602 1.00 70.56 84 ILE A N 1
ATOM 672 C CA . ILE A 1 84 ? -13.744 3.470 21.187 1.00 70.56 84 ILE A CA 1
ATOM 673 C C . ILE A 1 84 ? -13.080 4.805 20.820 1.00 70.56 84 ILE A C 1
ATOM 675 O O . ILE A 1 84 ? -12.444 4.915 19.771 1.00 70.56 84 ILE A O 1
ATOM 679 N N . LEU A 1 85 ? -13.185 5.816 21.688 1.00 75.75 85 LEU A N 1
ATOM 680 C CA . LEU A 1 85 ? -12.541 7.114 21.468 1.00 75.75 85 LEU A CA 1
ATOM 681 C C . LEU A 1 85 ? -11.009 7.012 21.496 1.00 75.75 85 LEU A C 1
ATOM 683 O O . LEU A 1 85 ? -10.346 7.618 20.654 1.00 75.75 85 LEU A O 1
ATOM 687 N N . ALA A 1 86 ? -10.448 6.226 22.419 1.00 76.62 86 ALA A N 1
ATOM 688 C CA . ALA A 1 86 ? -9.008 5.988 22.491 1.00 76.62 86 ALA A CA 1
ATOM 689 C C . ALA A 1 86 ? -8.485 5.257 21.242 1.00 76.62 86 ALA A C 1
ATOM 691 O O . ALA A 1 86 ? -7.463 5.649 20.678 1.00 76.62 86 ALA A O 1
ATOM 692 N N . GLU A 1 87 ? -9.208 4.242 20.765 1.00 78.19 87 GLU A N 1
ATOM 693 C CA . GLU A 1 87 ? -8.856 3.511 19.545 1.00 78.19 87 GLU A CA 1
ATOM 694 C C . GLU A 1 87 ? -8.948 4.406 18.298 1.00 78.19 87 GLU A C 1
ATOM 696 O O . GLU A 1 87 ? -8.067 4.369 17.435 1.00 78.19 87 GLU A O 1
ATOM 701 N N . GLY A 1 88 ? -9.975 5.259 18.220 1.00 76.31 88 GLY A N 1
ATOM 702 C CA . GLY A 1 88 ? -10.115 6.260 17.162 1.00 76.31 88 GLY A CA 1
ATOM 703 C C . GLY A 1 88 ? -8.953 7.258 17.140 1.00 76.31 88 GLY A C 1
ATOM 704 O O . GLY A 1 88 ? -8.363 7.489 16.085 1.00 76.31 88 GLY A O 1
ATOM 705 N N . ALA A 1 89 ? -8.567 7.790 18.304 1.00 76.38 89 ALA A N 1
ATOM 706 C CA . ALA A 1 89 ? -7.434 8.709 18.425 1.00 76.38 89 ALA A CA 1
ATOM 707 C C . ALA A 1 89 ? -6.099 8.049 18.034 1.00 76.38 89 ALA A C 1
ATOM 709 O O . ALA A 1 89 ? -5.297 8.656 17.322 1.00 76.38 89 ALA A O 1
ATOM 710 N N . ALA A 1 90 ? -5.880 6.792 18.436 1.00 80.31 90 ALA A N 1
ATOM 711 C CA . ALA A 1 90 ? -4.691 6.029 18.059 1.00 80.31 90 ALA A CA 1
ATOM 712 C C . ALA A 1 90 ? -4.628 5.768 16.543 1.00 80.31 90 ALA A C 1
ATOM 714 O O . ALA A 1 90 ? -3.567 5.909 15.931 1.00 80.31 90 ALA A O 1
ATOM 715 N N . LYS A 1 91 ? -5.766 5.442 15.914 1.00 79.00 91 LYS A N 1
ATOM 716 C CA . LYS A 1 91 ? -5.866 5.257 14.457 1.00 79.00 91 LYS A CA 1
ATOM 717 C C . LYS A 1 91 ? -5.579 6.547 13.690 1.00 79.00 91 LYS A C 1
ATOM 719 O O . LYS A 1 91 ? -4.855 6.501 12.696 1.00 79.00 91 LYS A O 1
ATOM 724 N N . GLU A 1 92 ? -6.088 7.685 14.151 1.00 76.00 92 GLU A N 1
ATOM 725 C CA . GLU A 1 92 ? -5.803 8.980 13.520 1.00 76.00 92 GLU A CA 1
ATOM 726 C C . GLU A 1 92 ? -4.340 9.405 13.698 1.00 76.00 92 GLU A C 1
ATOM 728 O O . GLU A 1 92 ? -3.709 9.841 12.736 1.00 76.00 92 GLU A O 1
ATOM 733 N N . GLN A 1 93 ? -3.736 9.179 14.869 1.00 82.81 93 GLN A N 1
ATOM 734 C CA . GLN A 1 93 ? -2.295 9.400 15.050 1.00 82.81 93 GLN A CA 1
ATOM 735 C C . GLN A 1 93 ? -1.448 8.500 14.142 1.00 82.81 93 GLN A C 1
ATOM 737 O O . GLN A 1 93 ? -0.473 8.966 13.549 1.00 82.81 93 GLN A O 1
ATOM 742 N N . ALA A 1 94 ? -1.825 7.227 13.989 1.00 80.88 94 ALA A N 1
ATOM 743 C CA . ALA A 1 94 ? -1.137 6.306 13.090 1.00 80.88 94 ALA A CA 1
ATOM 744 C C . ALA A 1 94 ? -1.251 6.748 11.621 1.00 80.88 94 ALA A C 1
ATOM 746 O O . ALA A 1 94 ? -0.259 6.706 10.893 1.00 80.88 94 ALA A O 1
ATOM 747 N N . ARG A 1 95 ? -2.426 7.234 11.195 1.00 81.06 95 ARG A N 1
ATOM 748 C CA . ARG A 1 95 ? -2.632 7.807 9.854 1.00 81.06 95 ARG A CA 1
ATOM 749 C C . ARG A 1 95 ? -1.800 9.063 9.629 1.00 81.06 95 ARG A C 1
ATOM 751 O O . ARG A 1 95 ? -1.127 9.156 8.607 1.00 81.06 95 ARG A O 1
ATOM 758 N N . ALA A 1 96 ? -1.802 9.992 10.582 1.00 80.75 96 ALA A N 1
ATOM 759 C CA . ALA A 1 96 ? -1.017 11.220 10.494 1.00 80.75 96 ALA A CA 1
ATOM 760 C C . ALA A 1 96 ? 0.488 10.923 10.396 1.00 80.75 96 ALA A C 1
ATOM 762 O O . ALA A 1 96 ? 1.188 11.520 9.577 1.00 80.75 96 ALA A O 1
ATOM 763 N N . LYS A 1 97 ? 0.982 9.953 11.177 1.00 85.19 97 LYS A N 1
ATOM 764 C CA . LYS A 1 97 ? 2.374 9.497 11.093 1.00 85.19 97 LYS A CA 1
ATOM 765 C C . LYS A 1 97 ? 2.679 8.856 9.735 1.00 85.19 97 LYS A C 1
ATOM 767 O O . LYS A 1 97 ? 3.659 9.230 9.103 1.00 85.19 97 LYS A O 1
ATOM 772 N N . ALA A 1 98 ? 1.817 7.961 9.253 1.00 83.75 98 ALA A N 1
ATOM 773 C CA . ALA A 1 98 ? 1.997 7.306 7.958 1.00 83.75 98 ALA A CA 1
ATOM 774 C C . ALA A 1 98 ? 2.005 8.299 6.782 1.00 83.75 98 ALA A C 1
ATOM 776 O O . ALA A 1 98 ? 2.775 8.116 5.840 1.00 83.75 98 ALA A O 1
ATOM 777 N N . LEU A 1 99 ? 1.183 9.354 6.846 1.00 83.44 99 LEU A N 1
ATOM 778 C CA . LEU A 1 99 ? 1.168 10.422 5.846 1.00 83.44 99 LEU A CA 1
ATOM 779 C C . LEU A 1 99 ? 2.486 11.204 5.853 1.00 83.44 99 LEU A C 1
ATOM 781 O O . LEU A 1 99 ? 3.097 11.372 4.803 1.00 83.44 99 LEU A O 1
ATOM 785 N N . LYS A 1 100 ? 2.970 11.593 7.038 1.00 82.00 100 LYS A N 1
ATOM 786 C CA . LYS A 1 100 ? 4.246 12.302 7.191 1.00 82.00 100 LYS A CA 1
ATOM 787 C C . LYS A 1 100 ? 5.436 11.467 6.700 1.00 82.00 100 LYS A C 1
ATOM 789 O O . LYS A 1 100 ? 6.322 11.988 6.027 1.00 82.00 100 LYS A O 1
ATOM 794 N N . ASP A 1 101 ? 5.429 10.165 6.978 1.00 84.62 101 ASP A N 1
ATOM 795 C CA . ASP A 1 101 ? 6.454 9.235 6.492 1.00 84.62 101 ASP A CA 1
ATOM 796 C C . ASP A 1 101 ? 6.378 9.057 4.961 1.00 84.62 101 ASP A C 1
ATOM 798 O O . ASP A 1 101 ? 7.400 8.890 4.295 1.00 84.62 101 ASP A O 1
ATOM 802 N N . ALA A 1 102 ? 5.175 9.092 4.377 1.00 79.88 102 ALA A N 1
ATOM 803 C CA . ALA A 1 102 ? 4.989 9.033 2.928 1.00 79.88 102 ALA A CA 1
ATOM 804 C C . ALA A 1 102 ? 5.461 10.316 2.227 1.00 79.88 102 ALA A C 1
ATOM 806 O O . ALA A 1 102 ? 6.120 10.221 1.193 1.00 79.88 102 ALA A O 1
ATOM 807 N N . GLU A 1 103 ? 5.179 11.489 2.799 1.00 80.81 103 GLU A N 1
ATOM 808 C CA . GLU A 1 103 ? 5.684 12.777 2.310 1.00 80.81 103 GLU A CA 1
ATOM 809 C C . GLU A 1 103 ? 7.215 12.836 2.370 1.00 80.81 103 GLU A C 1
ATOM 811 O O . GLU A 1 103 ? 7.844 13.199 1.379 1.00 80.81 103 GLU A O 1
ATOM 816 N N . GLY A 1 104 ? 7.823 12.393 3.478 1.00 82.25 104 GLY A N 1
ATOM 817 C CA . GLY A 1 104 ? 9.283 12.317 3.609 1.00 82.25 104 GLY A CA 1
ATOM 818 C C . GLY A 1 104 ? 9.928 11.456 2.519 1.00 82.25 104 GLY A C 1
ATOM 819 O O . GLY A 1 104 ? 10.835 11.914 1.829 1.00 82.25 104 GLY A O 1
ATOM 820 N N . ARG A 1 105 ? 9.389 10.252 2.281 1.00 78.94 105 ARG A N 1
ATOM 821 C CA . ARG A 1 105 ? 9.866 9.361 1.205 1.00 78.94 105 ARG A CA 1
ATOM 822 C C . ARG A 1 105 ? 9.655 9.935 -0.197 1.00 78.94 105 ARG A C 1
ATOM 824 O O . ARG A 1 105 ? 10.427 9.631 -1.100 1.00 78.94 105 ARG A O 1
ATOM 831 N N . ALA A 1 106 ? 8.597 10.718 -0.414 1.00 77.75 106 ALA A N 1
ATOM 832 C CA . ALA A 1 106 ? 8.351 11.355 -1.706 1.00 77.75 106 ALA A CA 1
ATOM 833 C C . ALA A 1 106 ? 9.363 12.476 -1.986 1.00 77.75 106 ALA A C 1
ATOM 835 O O . ALA A 1 106 ? 9.817 12.610 -3.121 1.00 77.75 106 ALA A O 1
ATOM 836 N N . VAL A 1 107 ? 9.738 13.245 -0.959 1.00 81.81 107 VAL A N 1
ATOM 837 C CA . VAL A 1 107 ? 10.778 14.280 -1.057 1.00 81.81 107 VAL A CA 1
ATOM 838 C C . VAL A 1 107 ? 12.146 13.656 -1.321 1.00 81.81 107 VAL A C 1
ATOM 840 O O . VAL A 1 107 ? 12.837 14.106 -2.229 1.00 81.81 107 VAL A O 1
ATOM 843 N N . GLU A 1 108 ? 12.501 12.596 -0.594 1.00 77.94 108 GLU A N 1
ATOM 844 C CA . GLU A 1 108 ? 13.768 11.874 -0.776 1.00 77.94 108 GLU A CA 1
ATOM 845 C C . GLU A 1 108 ? 13.895 11.323 -2.205 1.00 77.94 108 GLU A C 1
ATOM 847 O O . GLU A 1 108 ? 14.844 11.658 -2.906 1.00 77.94 108 GLU A O 1
ATOM 852 N N . LYS A 1 109 ? 12.862 10.633 -2.712 1.00 75.94 109 LYS A N 1
ATOM 853 C CA . LYS A 1 109 ? 12.830 10.146 -4.106 1.00 75.94 109 LYS A CA 1
ATOM 854 C C . LYS A 1 109 ? 12.905 11.259 -5.150 1.00 75.94 109 LYS A C 1
ATOM 856 O O . LYS A 1 109 ? 13.494 11.079 -6.212 1.00 75.94 109 LYS A O 1
ATOM 861 N N . ALA A 1 110 ? 12.266 12.400 -4.892 1.00 72.94 110 ALA A N 1
ATOM 862 C CA . ALA A 1 110 ? 12.329 13.540 -5.803 1.00 72.94 110 ALA A CA 1
ATOM 863 C C . ALA A 1 110 ? 13.726 14.178 -5.828 1.00 72.94 110 ALA A C 1
ATOM 865 O O . ALA A 1 110 ? 14.100 14.782 -6.832 1.00 72.94 110 ALA A O 1
ATOM 866 N N . GLN A 1 111 ? 14.474 14.065 -4.731 1.00 73.12 111 GLN A N 1
ATOM 867 C CA . GLN A 1 111 ? 15.842 14.547 -4.631 1.00 73.12 111 GLN A CA 1
ATOM 868 C C . GLN A 1 111 ? 16.824 13.571 -5.290 1.00 73.12 111 GLN A C 1
ATOM 870 O O . GLN A 1 111 ? 17.600 14.008 -6.132 1.00 73.12 111 GLN A O 1
ATOM 875 N N . GLU A 1 112 ? 16.691 12.265 -5.043 1.00 72.62 112 GLU A N 1
ATOM 876 C CA . GLU A 1 112 ? 17.449 11.213 -5.743 1.00 72.62 112 GLU A CA 1
ATOM 877 C C . GLU A 1 112 ? 17.299 11.331 -7.269 1.00 72.62 112 GLU A C 1
ATOM 879 O O . GLU A 1 112 ? 18.291 11.424 -7.987 1.00 72.62 112 GLU A O 1
ATOM 884 N N . GLY A 1 113 ? 16.065 11.469 -7.770 1.00 73.31 113 GLY A N 1
ATOM 885 C CA . GLY A 1 113 ? 15.827 11.632 -9.208 1.00 73.31 113 GLY A CA 1
ATOM 886 C C . GLY A 1 113 ? 16.387 12.936 -9.796 1.00 73.31 113 GLY A C 1
ATOM 887 O O . GLY A 1 113 ? 16.640 13.009 -10.996 1.00 73.31 113 GLY A O 1
ATOM 888 N N . ARG A 1 114 ? 16.597 13.984 -8.987 1.00 72.31 114 ARG A N 1
ATOM 889 C CA . ARG A 1 114 ? 17.293 15.202 -9.443 1.00 72.31 114 ARG A CA 1
ATOM 890 C C . ARG A 1 114 ? 18.794 14.976 -9.542 1.00 72.31 114 ARG A C 1
ATOM 892 O O . ARG A 1 114 ? 19.390 15.417 -10.522 1.00 72.31 114 ARG A O 1
ATOM 899 N N . ASP A 1 115 ? 19.375 14.290 -8.567 1.00 75.62 115 ASP A N 1
ATOM 900 C CA . ASP A 1 115 ? 20.804 13.983 -8.547 1.00 75.62 115 ASP A CA 1
ATOM 901 C C . ASP A 1 115 ? 21.174 13.031 -9.703 1.00 75.62 115 ASP A C 1
ATOM 903 O O . ASP A 1 115 ? 22.171 13.248 -10.390 1.00 75.62 115 ASP A O 1
ATOM 907 N N . GLU A 1 116 ? 20.317 12.052 -10.013 1.00 68.56 116 GLU A N 1
ATOM 908 C CA . GLU A 1 116 ? 20.456 11.172 -11.186 1.00 68.56 116 GLU A CA 1
ATOM 909 C C . GLU A 1 116 ? 20.430 11.953 -12.512 1.00 68.56 116 GLU A C 1
ATOM 911 O O . GLU A 1 116 ? 21.255 11.715 -13.398 1.00 68.56 116 GLU A O 1
ATOM 916 N N . VAL A 1 117 ? 19.514 12.919 -12.652 1.00 78.75 117 VAL A N 1
ATOM 917 C CA . VAL A 1 117 ? 19.427 13.769 -13.853 1.00 78.75 117 VAL A CA 1
ATOM 918 C C . VAL A 1 117 ? 20.666 14.651 -14.003 1.00 78.75 117 VAL A C 1
ATOM 920 O O . VAL A 1 117 ? 21.129 14.843 -15.128 1.00 78.75 117 VAL A O 1
ATOM 923 N N . LEU A 1 118 ? 21.223 15.158 -12.901 1.00 78.50 118 LEU A N 1
ATOM 924 C CA . LEU A 1 118 ? 22.468 15.930 -12.926 1.00 78.50 118 LEU A CA 1
ATOM 925 C C . LEU A 1 118 ? 23.648 15.067 -13.388 1.00 78.50 118 LEU A C 1
ATOM 927 O O . LEU A 1 118 ? 24.357 15.458 -14.309 1.00 78.50 118 LEU A O 1
ATOM 931 N N . LEU A 1 119 ? 23.795 13.851 -12.855 1.00 79.88 119 LEU A N 1
ATOM 932 C CA . LEU A 1 119 ? 24.852 12.929 -13.287 1.00 79.88 119 LEU A CA 1
ATOM 933 C C . LEU A 1 119 ? 24.713 12.518 -14.762 1.00 79.88 119 LEU A C 1
ATOM 935 O O . LEU A 1 119 ? 25.712 12.353 -15.464 1.00 79.88 119 LEU A O 1
ATOM 939 N N . ALA A 1 120 ? 23.483 12.342 -15.251 1.00 68.62 120 ALA A N 1
ATOM 940 C CA . ALA A 1 120 ? 23.235 12.067 -16.664 1.00 68.62 120 ALA A CA 1
ATOM 941 C C . ALA A 1 120 ? 23.579 13.274 -17.553 1.00 68.62 120 ALA A C 1
ATOM 943 O O . ALA A 1 120 ? 24.106 13.087 -18.651 1.00 68.62 120 ALA A O 1
ATOM 944 N N . ALA A 1 121 ? 23.306 14.495 -17.082 1.00 74.56 121 ALA A N 1
ATOM 945 C CA . ALA A 1 121 ? 23.703 15.720 -17.769 1.00 74.56 121 ALA A CA 1
ATOM 946 C C . ALA A 1 121 ? 25.230 15.827 -17.879 1.00 74.56 121 ALA A C 1
ATOM 948 O O . ALA A 1 121 ? 25.728 16.035 -18.984 1.00 74.56 121 ALA A O 1
ATOM 949 N N . ASP A 1 122 ? 25.962 15.565 -16.793 1.00 83.75 122 ASP A N 1
ATOM 950 C CA . ASP A 1 122 ? 27.431 15.590 -16.784 1.00 83.75 122 ASP A CA 1
ATOM 951 C C . ASP A 1 122 ? 28.027 14.588 -17.793 1.00 83.75 122 ASP A C 1
ATOM 953 O O . ASP A 1 122 ? 28.899 14.939 -18.589 1.00 83.75 122 ASP A O 1
ATOM 957 N N . ARG A 1 123 ? 27.503 13.352 -17.848 1.00 80.69 123 ARG A N 1
ATOM 958 C CA . ARG A 1 123 ? 27.941 12.347 -18.842 1.00 80.69 123 ARG A CA 1
ATOM 959 C C . ARG A 1 123 ? 27.677 12.794 -20.278 1.00 80.69 123 ARG A C 1
ATOM 961 O O . ARG A 1 123 ? 28.529 12.615 -21.146 1.00 80.69 123 ARG A O 1
ATOM 968 N N . MET A 1 124 ? 26.507 13.379 -20.537 1.00 82.31 124 MET A N 1
ATOM 969 C CA . MET A 1 124 ? 26.183 13.906 -21.864 1.00 82.31 124 MET A CA 1
ATOM 970 C C . MET A 1 124 ? 27.111 15.065 -22.250 1.00 82.31 124 MET A C 1
ATOM 972 O O . MET A 1 124 ? 27.505 15.167 -23.413 1.00 82.31 124 MET A O 1
ATOM 976 N N . GLU A 1 125 ? 27.503 15.918 -21.303 1.00 84.94 125 GLU A N 1
ATOM 977 C CA . GLU A 1 125 ? 28.481 16.982 -21.552 1.00 84.94 125 GLU A CA 1
ATOM 978 C C . GLU A 1 125 ? 29.870 16.424 -21.899 1.00 84.94 125 GLU A C 1
ATOM 980 O O . GLU A 1 125 ? 30.495 16.900 -22.856 1.00 84.94 125 GLU A O 1
ATOM 985 N N . GLU A 1 126 ? 30.329 15.380 -21.203 1.00 86.62 126 GLU A N 1
ATOM 986 C CA . GLU A 1 126 ? 31.587 14.685 -21.515 1.00 86.62 126 GLU A CA 1
ATOM 987 C C . GLU A 1 126 ? 31.560 14.020 -22.902 1.00 86.62 126 GLU A C 1
ATOM 989 O O . GLU A 1 126 ? 32.507 14.166 -23.684 1.00 86.62 126 GLU A O 1
ATOM 994 N N . GLU A 1 127 ? 30.464 13.345 -23.260 1.00 82.44 127 GLU A N 1
ATOM 995 C CA . GLU A 1 127 ? 30.288 12.751 -24.591 1.00 82.44 127 GLU A CA 1
ATOM 996 C C . GLU A 1 127 ? 30.278 13.817 -25.691 1.00 82.44 127 GLU A C 1
ATOM 998 O O . GLU A 1 127 ? 30.943 13.655 -26.718 1.00 82.44 127 GLU A O 1
ATOM 1003 N N . ILE A 1 128 ? 29.588 14.942 -25.476 1.00 89.19 128 ILE A N 1
ATOM 1004 C CA . ILE A 1 128 ? 29.593 16.074 -26.412 1.00 89.19 128 ILE A CA 1
ATOM 1005 C C . ILE A 1 128 ? 31.011 16.631 -26.571 1.00 89.19 128 ILE A C 1
ATOM 1007 O O . ILE A 1 128 ? 31.420 16.946 -27.694 1.00 89.19 128 ILE A O 1
ATOM 1011 N N . ALA A 1 129 ? 31.775 16.756 -25.484 1.00 89.12 129 ALA A N 1
ATOM 1012 C CA . ALA A 1 129 ? 33.161 17.213 -25.542 1.00 89.12 129 ALA A CA 1
ATOM 1013 C C . ALA A 1 129 ? 34.048 16.242 -26.342 1.00 89.12 129 ALA A C 1
ATOM 1015 O O . ALA A 1 129 ? 34.796 16.677 -27.223 1.00 89.12 129 ALA A O 1
ATOM 1016 N N . SER A 1 130 ? 33.909 14.935 -26.104 1.00 89.50 130 SER A N 1
ATOM 1017 C CA . SER A 1 130 ? 34.620 13.881 -26.839 1.00 89.50 130 SER A CA 1
ATOM 1018 C C . SER A 1 130 ? 34.268 13.878 -28.331 1.00 89.50 130 SER A C 1
ATOM 1020 O O . SER A 1 130 ? 35.150 13.915 -29.191 1.00 89.50 130 SER A O 1
ATOM 1022 N N . LEU A 1 131 ? 32.975 13.948 -28.663 1.00 90.44 131 LEU A N 1
ATOM 1023 C CA . LEU A 1 131 ? 32.503 14.001 -30.048 1.00 90.44 131 LEU A CA 1
ATOM 1024 C C . LEU A 1 131 ? 32.981 15.263 -30.769 1.00 90.44 131 LEU A C 1
ATOM 1026 O O . LEU A 1 131 ? 33.340 15.194 -31.943 1.00 90.44 131 LEU A O 1
ATOM 1030 N N . ARG A 1 132 ? 33.038 16.414 -30.091 1.00 92.38 132 ARG A N 1
ATOM 1031 C CA . ARG A 1 132 ? 33.600 17.647 -30.669 1.00 92.38 132 ARG A CA 1
ATOM 1032 C C . ARG A 1 132 ? 35.077 17.480 -31.013 1.00 92.38 132 ARG A C 1
ATOM 1034 O O . ARG A 1 132 ? 35.476 17.877 -32.107 1.00 92.38 132 ARG A O 1
ATOM 1041 N N . LEU A 1 133 ? 35.861 16.865 -30.127 1.00 92.00 133 LEU A N 1
ATOM 1042 C CA . LEU A 1 133 ? 37.268 16.554 -30.396 1.00 92.00 133 LEU A CA 1
ATOM 1043 C C . LEU A 1 133 ? 37.408 15.613 -31.598 1.00 92.00 133 LEU A C 1
ATOM 1045 O O . LEU A 1 133 ? 38.211 15.870 -32.497 1.00 92.00 133 LEU A O 1
ATOM 1049 N N . GLU A 1 134 ? 36.577 14.580 -31.677 1.00 89.88 134 GLU A N 1
ATOM 1050 C CA . GLU A 1 134 ? 36.614 13.630 -32.789 1.00 89.88 134 GLU A CA 1
ATOM 1051 C C . GLU A 1 134 ? 36.201 14.279 -34.119 1.00 89.88 134 GLU A C 1
ATOM 1053 O O . GLU A 1 134 ? 36.851 14.073 -35.144 1.00 89.88 134 GLU A O 1
ATOM 1058 N N . VAL A 1 135 ? 35.192 15.156 -34.105 1.00 92.88 135 VAL A N 1
ATOM 1059 C CA . VAL A 1 135 ? 34.803 15.959 -35.274 1.00 92.88 135 VAL A CA 1
ATOM 1060 C C . VAL A 1 135 ? 35.955 16.852 -35.725 1.00 92.88 135 VAL A C 1
ATOM 1062 O O . VAL A 1 135 ? 36.229 16.902 -36.926 1.00 92.88 135 VAL A O 1
ATOM 1065 N N . THR A 1 136 ? 36.660 17.520 -34.805 1.00 92.75 136 THR A N 1
ATOM 1066 C CA . THR A 1 136 ? 37.839 18.326 -35.169 1.00 92.75 136 THR A CA 1
ATOM 1067 C C . THR A 1 136 ? 38.954 17.465 -35.764 1.00 92.75 136 THR A C 1
ATOM 1069 O O . THR A 1 136 ? 39.476 17.791 -36.828 1.00 92.75 136 THR A O 1
ATOM 1072 N N . ARG A 1 137 ? 39.233 16.294 -35.174 1.00 92.56 137 ARG A N 1
ATOM 1073 C CA . ARG A 1 137 ? 40.230 15.334 -35.672 1.00 92.56 137 ARG A CA 1
ATOM 1074 C C . ARG A 1 137 ? 39.909 14.851 -37.088 1.00 92.56 137 ARG A C 1
ATOM 1076 O O . ARG A 1 137 ? 40.809 14.758 -37.927 1.00 92.56 137 ARG A O 1
ATOM 1083 N N . LEU A 1 138 ? 38.640 14.540 -37.357 1.00 91.06 138 LEU A N 1
ATOM 1084 C CA . LEU A 1 138 ? 38.168 14.099 -38.671 1.00 91.06 138 LEU A CA 1
ATOM 1085 C C . LEU A 1 138 ? 38.232 15.225 -39.709 1.00 91.06 138 LEU A C 1
ATOM 1087 O O . LEU A 1 138 ? 38.650 14.971 -40.838 1.00 91.06 138 LEU A O 1
ATOM 1091 N N . HIS A 1 139 ? 37.896 16.461 -39.331 1.00 90.25 139 HIS A N 1
ATOM 1092 C CA . HIS A 1 139 ? 38.064 17.625 -40.207 1.00 90.25 139 HIS A CA 1
ATOM 1093 C C . HIS A 1 139 ? 39.540 17.850 -40.567 1.00 90.25 139 HIS A C 1
ATOM 1095 O O . HIS A 1 139 ? 39.855 18.034 -41.743 1.00 90.25 139 HIS A O 1
ATOM 1101 N N . ASP A 1 140 ? 40.457 17.735 -39.605 1.00 89.00 140 ASP A N 1
ATOM 1102 C CA . ASP A 1 140 ? 41.901 17.855 -39.851 1.00 89.00 140 ASP A CA 1
ATOM 1103 C C . ASP A 1 140 ? 42.451 16.709 -40.715 1.00 89.00 140 ASP A C 1
ATOM 1105 O O . ASP A 1 140 ? 43.359 16.895 -41.532 1.00 89.00 140 ASP A O 1
ATOM 1109 N N . ALA A 1 141 ? 41.936 15.489 -40.543 1.00 84.75 141 ALA A N 1
ATOM 1110 C CA . ALA A 1 141 ? 42.281 14.350 -41.395 1.00 84.75 141 ALA A CA 1
ATOM 1111 C C . ALA A 1 141 ? 41.784 14.553 -42.837 1.00 84.75 141 ALA A C 1
ATOM 1113 O O . ALA A 1 141 ? 42.535 14.311 -43.783 1.00 84.75 141 ALA A O 1
ATOM 1114 N N . LEU A 1 142 ? 40.560 15.061 -43.006 1.00 87.62 142 LEU A N 1
ATOM 1115 C CA . LEU A 1 142 ? 39.983 15.375 -44.312 1.00 87.62 142 LEU A CA 1
ATOM 1116 C C . LEU A 1 142 ? 40.755 16.499 -45.019 1.00 87.62 142 LEU A C 1
ATOM 1118 O O . LEU A 1 142 ? 41.093 16.357 -46.193 1.00 87.62 142 LEU A O 1
ATOM 1122 N N . ALA A 1 143 ? 41.108 17.571 -44.306 1.00 84.19 143 ALA A N 1
ATOM 1123 C CA . ALA A 1 143 ? 41.910 18.672 -44.845 1.00 84.19 143 ALA A CA 1
ATOM 1124 C C . ALA A 1 143 ? 43.310 18.207 -45.298 1.00 84.19 143 ALA A C 1
ATOM 1126 O O . ALA A 1 143 ? 43.819 18.636 -46.339 1.00 84.19 143 ALA A O 1
ATOM 1127 N N . ARG A 1 144 ? 43.928 17.271 -44.562 1.00 82.06 144 ARG A N 1
ATOM 1128 C CA . ARG A 1 144 ? 45.201 16.638 -44.958 1.00 82.06 144 ARG A CA 1
ATOM 1129 C C . ARG A 1 144 ? 45.059 15.750 -46.194 1.00 82.06 144 ARG A C 1
ATOM 1131 O O . ARG A 1 144 ? 45.904 15.820 -47.078 1.00 82.06 144 ARG A O 1
ATOM 1138 N N . ALA A 1 145 ? 43.980 14.976 -46.298 1.00 78.25 145 ALA A N 1
ATOM 1139 C CA . ALA A 1 145 ? 43.711 14.150 -47.475 1.00 78.25 145 ALA A CA 1
ATOM 1140 C C . ALA A 1 145 ? 43.423 14.993 -48.737 1.00 78.25 145 ALA A C 1
ATOM 1142 O O . ALA A 1 145 ? 43.864 14.642 -49.829 1.00 78.25 145 ALA A O 1
ATOM 1143 N N . GLN A 1 146 ? 42.729 16.128 -48.594 1.00 80.81 146 GLN A N 1
ATOM 1144 C CA . GLN A 1 146 ? 42.392 17.031 -49.704 1.00 80.81 146 GLN A CA 1
ATOM 1145 C C . GLN A 1 146 ? 43.566 17.902 -50.175 1.00 80.81 146 GLN A C 1
ATOM 1147 O O . GLN A 1 146 ? 43.602 18.298 -51.337 1.00 80.81 146 GLN A O 1
ATOM 1152 N N . SER A 1 147 ? 44.543 18.186 -49.308 1.00 76.56 147 SER A N 1
ATOM 1153 C CA . SER A 1 147 ? 45.722 19.000 -49.651 1.00 76.56 147 SER A CA 1
ATOM 1154 C C . SER A 1 147 ? 46.808 18.246 -50.434 1.00 76.56 147 SER A C 1
ATOM 1156 O O . SER A 1 147 ? 47.850 18.824 -50.739 1.00 76.56 147 SER A O 1
ATOM 1158 N N . GLY A 1 148 ? 46.573 16.983 -50.814 1.00 53.06 148 GLY A N 1
ATOM 1159 C CA . GLY A 1 148 ? 47.356 16.293 -51.845 1.00 53.06 148 GLY A CA 1
ATOM 1160 C C . GLY A 1 148 ? 48.831 16.037 -51.513 1.00 53.06 148 GLY A C 1
ATOM 1161 O O . GLY A 1 148 ? 49.602 15.717 -52.416 1.00 53.06 148 GLY A O 1
ATOM 1162 N N . ARG A 1 149 ? 49.252 16.138 -50.245 1.00 49.28 149 ARG A N 1
ATOM 1163 C CA . ARG A 1 149 ? 50.558 15.618 -49.810 1.00 49.28 149 ARG A CA 1
ATOM 1164 C C . ARG A 1 149 ? 50.451 14.111 -49.616 1.00 49.28 149 ARG A C 1
ATOM 1166 O O . ARG A 1 149 ? 50.167 13.632 -48.522 1.00 49.28 149 ARG A O 1
ATOM 1173 N N . GLY A 1 150 ? 50.664 13.378 -50.703 1.00 53.12 150 GLY A N 1
ATOM 1174 C CA . GLY A 1 150 ? 51.134 12.006 -50.592 1.00 53.12 150 GLY A CA 1
ATOM 1175 C C . GLY A 1 150 ? 52.520 12.004 -49.954 1.00 53.12 150 GLY A C 1
ATOM 1176 O O . GLY A 1 150 ? 53.350 12.833 -50.313 1.00 53.12 150 GLY A O 1
ATOM 1177 N N . ASP A 1 151 ? 52.736 11.099 -49.005 1.00 44.12 151 ASP A N 1
ATOM 1178 C CA . ASP A 1 151 ? 54.041 10.483 -48.776 1.00 44.12 151 ASP A CA 1
ATOM 1179 C C . ASP A 1 151 ? 53.882 9.189 -47.950 1.00 44.12 151 ASP A C 1
ATOM 1181 O O . ASP A 1 151 ? 52.793 8.923 -47.431 1.00 44.12 151 ASP A O 1
ATOM 1185 N N . PRO A 1 152 ? 54.895 8.306 -47.954 1.00 48.84 152 PRO A N 1
ATOM 1186 C CA . PRO A 1 152 ? 54.774 6.981 -48.545 1.00 48.84 152 PRO A CA 1
ATOM 1187 C C . PRO A 1 152 ? 54.409 5.882 -47.542 1.00 48.84 152 PRO A C 1
ATOM 1189 O O . PRO A 1 152 ? 54.399 6.030 -46.325 1.00 48.84 152 PRO A O 1
ATOM 1192 N N . GLN A 1 153 ? 54.110 4.736 -48.131 1.00 47.00 153 GLN A N 1
ATOM 1193 C CA . GLN A 1 153 ? 53.758 3.467 -47.522 1.00 47.00 153 GLN A CA 1
ATOM 1194 C C . GLN A 1 153 ? 54.874 2.891 -46.617 1.00 47.00 153 GLN A C 1
ATOM 1196 O O . GLN A 1 153 ? 56.023 2.811 -47.031 1.00 47.00 153 GLN A O 1
ATOM 1201 N N . ALA A 1 154 ? 54.454 2.382 -45.451 1.00 45.31 154 ALA A N 1
ATOM 1202 C CA . ALA A 1 154 ? 54.999 1.247 -44.689 1.00 45.31 154 ALA A CA 1
ATOM 1203 C C . ALA A 1 154 ? 56.405 1.320 -44.055 1.00 45.31 154 ALA A C 1
ATOM 1205 O O . ALA A 1 154 ? 57.398 1.115 -44.731 1.00 45.31 154 ALA A O 1
ATOM 1206 N N . GLU A 1 155 ? 56.437 1.320 -42.716 1.00 44.03 155 GLU A N 1
ATOM 1207 C CA . GLU A 1 155 ? 57.091 0.266 -41.920 1.00 44.03 155 GLU A CA 1
ATOM 1208 C C . GLU A 1 155 ? 56.329 0.108 -40.595 1.00 44.03 155 GLU A C 1
ATOM 1210 O O . GLU A 1 155 ? 56.242 1.063 -39.835 1.00 44.03 155 GLU A O 1
ATOM 1215 N N . HIS A 1 156 ? 55.717 -1.062 -40.383 1.00 40.06 156 HIS A N 1
ATOM 1216 C CA . HIS A 1 156 ? 55.490 -1.831 -39.140 1.00 40.06 156 HIS A CA 1
ATOM 1217 C C . HIS A 1 156 ? 54.600 -3.010 -39.581 1.00 40.06 156 HIS A C 1
ATOM 1219 O O . HIS A 1 156 ? 53.388 -2.883 -39.738 1.00 40.06 156 HIS A O 1
ATOM 1225 N N . GLY A 1 157 ? 55.252 -4.109 -39.974 1.00 32.94 157 GLY A N 1
ATOM 1226 C CA . GLY A 1 157 ? 54.657 -5.197 -40.756 1.00 32.94 157 GLY A CA 1
ATOM 1227 C C . GLY A 1 157 ? 53.627 -6.069 -40.020 1.00 32.94 157 GLY A C 1
ATOM 1228 O O . GLY A 1 157 ? 53.502 -6.004 -38.797 1.00 32.94 157 GLY A O 1
ATOM 1229 N N . PRO A 1 158 ? 52.909 -6.942 -40.751 1.00 42.59 158 PRO A N 1
ATOM 1230 C CA . PRO A 1 158 ? 52.080 -7.976 -40.153 1.00 42.59 158 PRO A CA 1
ATOM 1231 C C . PRO A 1 158 ? 52.983 -9.106 -39.644 1.00 42.59 158 PRO A C 1
ATOM 1233 O O . PRO A 1 158 ? 53.620 -9.813 -40.426 1.00 42.59 158 PRO A O 1
ATOM 1236 N N . ILE A 1 159 ? 53.040 -9.300 -38.327 1.00 41.22 159 ILE A N 1
ATOM 1237 C CA . ILE A 1 159 ? 53.618 -10.516 -37.754 1.00 41.22 159 ILE A CA 1
ATOM 1238 C C . ILE A 1 159 ? 52.639 -11.656 -38.049 1.00 41.22 159 ILE A C 1
ATOM 1240 O O . ILE A 1 159 ? 51.546 -11.721 -37.488 1.00 41.22 159 ILE A O 1
ATOM 1244 N N . ALA A 1 160 ? 53.025 -12.542 -38.966 1.00 35.22 160 ALA A N 1
ATOM 1245 C CA . ALA A 1 160 ? 52.339 -13.806 -39.192 1.00 35.22 160 ALA A CA 1
ATOM 1246 C C . ALA A 1 160 ? 52.364 -14.663 -37.906 1.00 35.22 160 ALA A C 1
ATOM 1248 O O . ALA A 1 160 ? 53.388 -14.697 -37.217 1.00 35.22 160 ALA A O 1
ATOM 1249 N N . PRO A 1 161 ? 51.278 -15.384 -37.574 1.00 37.84 161 PRO A N 1
ATOM 1250 C CA . PRO A 1 161 ? 51.233 -16.232 -36.392 1.00 37.84 161 PRO A CA 1
ATOM 1251 C C . PRO A 1 161 ? 52.110 -17.469 -36.611 1.00 37.84 161 PRO A C 1
ATOM 1253 O O . PRO A 1 161 ? 51.842 -18.303 -37.476 1.00 37.84 161 PRO A O 1
ATOM 1256 N N . THR A 1 162 ? 53.166 -17.612 -35.816 1.00 36.19 162 THR A N 1
ATOM 1257 C CA . THR A 1 162 ? 53.910 -18.868 -35.708 1.00 36.19 162 THR A CA 1
ATOM 1258 C C . THR A 1 162 ? 53.075 -19.911 -34.947 1.00 36.19 162 THR A C 1
ATOM 1260 O O . THR A 1 162 ? 52.429 -19.583 -33.947 1.00 36.19 162 THR A O 1
ATOM 1263 N N . PRO A 1 163 ? 53.054 -21.182 -35.390 1.00 39.00 163 PRO A N 1
ATOM 1264 C CA . PRO A 1 163 ? 52.280 -22.230 -34.739 1.00 39.00 163 PRO A CA 1
ATOM 1265 C C . PRO A 1 163 ? 52.910 -22.624 -33.394 1.00 39.00 163 PRO A C 1
ATOM 1267 O O . PRO A 1 163 ? 54.116 -22.852 -33.287 1.00 39.00 163 PRO A O 1
ATOM 1270 N N . ARG A 1 164 ? 52.053 -22.712 -32.367 1.00 39.25 164 ARG A N 1
ATOM 1271 C CA . ARG A 1 164 ? 52.353 -23.139 -30.991 1.00 39.25 164 ARG A CA 1
ATOM 1272 C C . ARG A 1 164 ? 53.187 -24.427 -30.956 1.00 39.25 164 ARG A C 1
ATOM 1274 O O . ARG A 1 164 ? 52.712 -25.481 -31.371 1.00 39.25 164 ARG A O 1
ATOM 1281 N N . LYS A 1 165 ? 54.356 -24.378 -30.309 1.00 31.62 165 LYS A N 1
ATOM 1282 C CA . LYS A 1 165 ? 54.897 -25.542 -29.593 1.00 31.62 165 LYS A CA 1
ATOM 1283 C C . LYS A 1 165 ? 54.265 -25.563 -28.204 1.00 31.62 165 LYS A C 1
ATOM 1285 O O . LYS A 1 165 ? 54.506 -24.665 -27.403 1.00 31.62 165 LYS A O 1
ATOM 1290 N N . ALA A 1 166 ? 53.424 -26.564 -27.957 1.00 39.50 166 ALA A N 1
ATOM 1291 C CA . ALA A 1 166 ? 52.856 -26.844 -26.648 1.00 39.50 166 ALA A CA 1
ATOM 1292 C C . ALA A 1 166 ? 53.985 -27.196 -25.665 1.00 39.50 166 ALA A C 1
ATOM 1294 O O . ALA A 1 166 ? 54.640 -28.227 -25.811 1.00 39.50 166 ALA A O 1
ATOM 1295 N N . ALA A 1 167 ? 54.219 -26.315 -24.694 1.00 36.97 167 ALA A N 1
ATOM 1296 C CA . ALA A 1 167 ? 54.928 -26.653 -23.469 1.00 36.97 167 ALA A CA 1
ATOM 1297 C C . ALA A 1 167 ? 53.927 -27.280 -22.472 1.00 36.97 167 ALA A C 1
ATOM 1299 O O . ALA A 1 167 ? 52.735 -26.967 -22.549 1.00 36.97 167 ALA A O 1
ATOM 1300 N N . PRO A 1 168 ? 54.366 -28.183 -21.577 1.00 38.62 168 PRO A N 1
ATOM 1301 C CA . PRO A 1 168 ? 53.479 -28.912 -20.677 1.00 38.62 168 PRO A CA 1
ATOM 1302 C C . PRO A 1 168 ? 52.816 -27.952 -19.684 1.00 38.62 168 PRO A C 1
ATOM 1304 O O . PRO A 1 168 ? 53.470 -27.058 -19.156 1.00 38.62 168 PRO A O 1
ATOM 1307 N N . LEU A 1 169 ? 51.516 -28.149 -19.462 1.00 35.75 169 LEU A N 1
ATOM 1308 C CA . LEU A 1 169 ? 50.667 -27.357 -18.574 1.00 35.75 169 LEU A CA 1
ATOM 1309 C C . LEU A 1 169 ? 51.213 -27.352 -17.139 1.00 35.75 169 LEU A C 1
ATOM 1311 O O . LEU A 1 169 ? 51.203 -28.379 -16.463 1.00 35.75 169 LEU A O 1
ATOM 1315 N N . ASP A 1 170 ? 51.635 -26.175 -16.678 1.00 39.22 170 ASP A N 1
ATOM 1316 C CA . ASP A 1 170 ? 51.830 -25.887 -15.260 1.00 39.22 170 ASP A CA 1
ATOM 1317 C C . ASP A 1 170 ? 50.454 -25.870 -14.564 1.00 39.22 170 ASP A C 1
ATOM 1319 O O . ASP A 1 170 ? 49.559 -25.148 -15.024 1.00 39.22 170 ASP A O 1
ATOM 1323 N N . PRO A 1 171 ? 50.261 -26.574 -13.432 1.00 43.41 171 PRO A N 1
ATOM 1324 C CA . PRO A 1 171 ? 48.974 -26.655 -12.725 1.00 43.41 171 PRO A CA 1
ATOM 1325 C C . PRO A 1 171 ? 48.474 -25.300 -12.188 1.00 43.41 171 PRO A C 1
ATOM 1327 O O . PRO A 1 171 ? 47.314 -25.166 -11.809 1.00 43.41 171 PRO A O 1
ATOM 1330 N N . ILE A 1 172 ? 49.327 -24.274 -12.187 1.00 43.28 172 ILE A N 1
ATOM 1331 C CA . ILE A 1 172 ? 48.978 -22.896 -11.815 1.00 43.28 172 ILE A CA 1
ATOM 1332 C C . ILE A 1 172 ? 48.274 -22.176 -12.980 1.00 43.28 172 ILE A C 1
ATOM 1334 O O . ILE A 1 172 ? 47.383 -21.358 -12.759 1.00 43.28 172 ILE A O 1
ATOM 1338 N N . THR A 1 173 ? 48.608 -22.512 -14.230 1.00 43.16 173 THR A N 1
ATOM 1339 C CA . THR A 1 173 ? 48.029 -21.863 -15.420 1.00 43.16 173 THR A CA 1
ATOM 1340 C C . THR A 1 173 ? 46.631 -22.371 -15.767 1.00 43.16 173 THR A C 1
ATOM 1342 O O . THR A 1 173 ? 45.815 -21.595 -16.257 1.00 43.16 173 THR A O 1
ATOM 1345 N N . THR A 1 174 ? 46.307 -23.626 -15.442 1.00 45.81 174 THR A N 1
ATOM 1346 C CA . THR A 1 174 ? 44.941 -24.168 -15.551 1.00 45.81 174 THR A CA 1
ATOM 1347 C C . THR A 1 174 ? 44.006 -23.563 -14.511 1.00 45.81 174 THR A C 1
ATOM 1349 O O . THR A 1 174 ? 42.896 -23.173 -14.851 1.00 45.81 174 THR A O 1
ATOM 1352 N N . VAL A 1 175 ? 44.479 -23.383 -13.273 1.00 47.50 175 VAL A N 1
ATOM 1353 C CA . VAL A 1 175 ? 43.702 -22.725 -12.210 1.00 47.50 175 VAL A CA 1
ATOM 1354 C C . VAL A 1 175 ? 43.502 -21.239 -12.520 1.00 47.50 175 VAL A C 1
ATOM 1356 O O . VAL A 1 175 ? 42.413 -20.720 -12.309 1.00 47.50 175 VAL A O 1
ATOM 1359 N N . ALA A 1 176 ? 44.502 -20.562 -13.094 1.00 41.66 176 ALA A N 1
ATOM 1360 C CA . ALA A 1 176 ? 44.368 -19.178 -13.551 1.00 41.66 176 ALA A CA 1
ATOM 1361 C C . ALA A 1 176 ? 43.430 -19.034 -14.764 1.00 41.66 176 ALA A C 1
ATOM 1363 O O . ALA A 1 176 ? 42.719 -18.042 -14.860 1.00 41.66 176 ALA A O 1
ATOM 1364 N N . ALA A 1 177 ? 43.393 -20.009 -15.677 1.00 44.06 177 ALA A N 1
ATOM 1365 C CA . ALA A 1 177 ? 42.447 -20.017 -16.792 1.00 44.06 177 ALA A CA 1
ATOM 1366 C C . ALA A 1 177 ? 41.007 -20.284 -16.322 1.00 44.06 177 ALA A C 1
ATOM 1368 O O . ALA A 1 177 ? 40.098 -19.596 -16.770 1.00 44.06 177 ALA A O 1
ATOM 1369 N N . GLU A 1 178 ? 40.800 -21.203 -15.373 1.00 48.41 178 GLU A N 1
ATOM 1370 C CA . GLU A 1 178 ? 39.487 -21.459 -14.759 1.00 48.41 178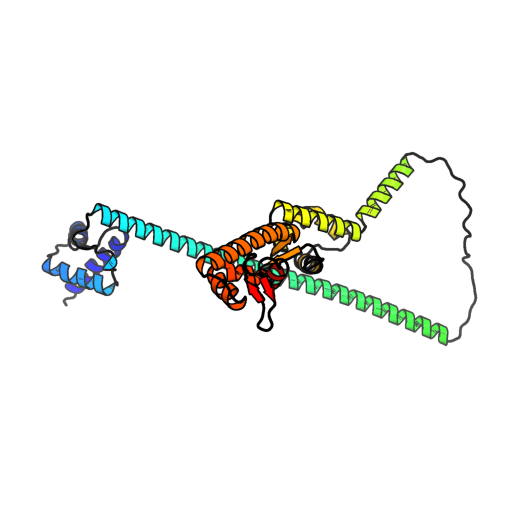 GLU A CA 1
ATOM 1371 C C . GLU A 1 178 ? 39.013 -20.301 -13.863 1.00 48.41 178 GLU A C 1
ATOM 1373 O O . GLU A 1 178 ? 37.818 -20.002 -13.827 1.00 48.41 178 GLU A O 1
ATOM 1378 N N . LEU A 1 179 ? 39.930 -19.623 -13.159 1.00 47.97 179 LEU A N 1
ATOM 1379 C CA . LEU A 1 179 ? 39.646 -18.385 -12.422 1.00 47.97 179 LEU A CA 1
ATOM 1380 C C . LEU A 1 179 ? 39.303 -17.247 -13.380 1.00 47.97 179 LEU A C 1
ATOM 1382 O O . LEU A 1 179 ? 38.276 -16.616 -13.188 1.00 47.97 179 LEU A O 1
ATOM 1386 N N . ASN A 1 180 ? 40.071 -17.058 -14.457 1.00 47.62 180 ASN A N 1
ATOM 1387 C CA . ASN A 1 180 ? 39.766 -16.056 -15.480 1.00 47.62 180 ASN A CA 1
ATOM 1388 C C . ASN A 1 180 ? 38.455 -16.357 -16.223 1.00 47.62 180 ASN A C 1
ATOM 1390 O O . ASN A 1 180 ? 37.757 -15.428 -16.609 1.00 47.62 180 ASN A O 1
ATOM 1394 N N . GLU A 1 181 ? 38.082 -17.626 -16.412 1.00 50.38 181 GLU A N 1
ATOM 1395 C CA . GLU A 1 181 ? 36.797 -17.997 -17.018 1.00 50.38 181 GLU A CA 1
ATOM 1396 C C . GLU A 1 181 ? 35.624 -17.789 -16.040 1.00 50.38 181 GLU A C 1
ATOM 1398 O O . GLU A 1 181 ? 34.547 -17.350 -16.448 1.00 50.38 181 GLU A O 1
ATOM 1403 N N . LYS A 1 182 ? 35.824 -18.029 -14.736 1.00 50.59 182 LYS A N 1
ATOM 1404 C CA . LYS A 1 182 ? 34.854 -17.664 -13.686 1.00 50.59 182 LYS A CA 1
ATOM 1405 C C . LYS A 1 182 ? 34.727 -16.151 -13.506 1.00 50.59 182 LYS A C 1
ATOM 1407 O O . LYS A 1 182 ? 33.604 -15.678 -13.335 1.00 50.59 182 LYS A O 1
ATOM 1412 N N . ASP A 1 183 ? 35.829 -15.413 -13.596 1.00 50.22 183 ASP A N 1
ATOM 1413 C CA . ASP A 1 183 ? 35.883 -13.949 -13.530 1.00 50.22 183 ASP A CA 1
ATOM 1414 C C . ASP A 1 183 ? 35.245 -13.318 -14.780 1.00 50.22 183 ASP A C 1
ATOM 1416 O O . ASP A 1 183 ? 34.469 -12.371 -14.674 1.00 50.22 183 ASP A O 1
ATOM 1420 N N . ALA A 1 184 ? 35.449 -13.912 -15.960 1.00 50.06 184 ALA A N 1
ATOM 1421 C CA . ALA A 1 184 ? 34.778 -13.502 -17.194 1.00 50.06 184 ALA A CA 1
ATOM 1422 C C . ALA A 1 184 ? 33.260 -13.762 -17.151 1.00 50.06 184 ALA A C 1
ATOM 1424 O O . ALA A 1 184 ? 32.483 -12.906 -17.565 1.00 50.06 184 ALA A O 1
ATOM 1425 N N . ARG A 1 185 ? 32.807 -14.894 -16.588 1.00 51.59 185 ARG A N 1
ATOM 1426 C CA . ARG A 1 185 ? 31.366 -15.166 -16.378 1.00 51.59 185 ARG A CA 1
ATOM 1427 C C . ARG A 1 185 ? 30.740 -14.292 -15.290 1.00 51.59 185 ARG A C 1
ATOM 1429 O O . ARG A 1 185 ? 29.549 -14.013 -15.350 1.00 51.59 185 ARG A O 1
ATOM 1436 N N . THR A 1 186 ? 31.515 -13.848 -14.300 1.00 54.81 186 THR A N 1
ATOM 1437 C CA . THR A 1 186 ? 31.035 -12.904 -13.273 1.00 54.81 186 THR A CA 1
ATOM 1438 C C . THR A 1 186 ? 31.029 -11.454 -13.738 1.00 54.81 186 THR A C 1
ATOM 1440 O O . THR A 1 186 ? 30.490 -10.629 -13.006 1.00 54.81 186 THR A O 1
ATOM 1443 N N . GLN A 1 187 ? 31.553 -11.156 -14.933 1.00 61.41 187 GLN A N 1
ATOM 1444 C CA . GLN A 1 187 ? 31.483 -9.854 -15.608 1.00 61.41 187 GLN A CA 1
ATOM 1445 C C . GLN A 1 187 ? 30.515 -9.833 -16.804 1.00 61.41 187 GLN A C 1
ATOM 1447 O O . GLN A 1 187 ? 30.399 -8.806 -17.466 1.00 61.41 187 GLN A O 1
ATOM 1452 N N . ASP A 1 188 ? 29.793 -10.928 -17.062 1.00 73.31 188 ASP A N 1
ATOM 1453 C CA . ASP A 1 188 ? 28.775 -10.986 -18.110 1.00 73.31 188 ASP A CA 1
ATOM 1454 C C . ASP A 1 188 ? 27.451 -10.345 -17.627 1.00 73.31 188 ASP A C 1
ATOM 1456 O O . ASP A 1 188 ? 26.830 -10.849 -16.676 1.00 73.31 188 ASP A O 1
ATOM 1460 N N . PRO A 1 189 ? 27.002 -9.235 -18.247 1.00 68.75 189 PRO A N 1
ATOM 1461 C CA . PRO A 1 189 ? 25.762 -8.564 -17.870 1.00 68.75 189 PRO A CA 1
ATOM 1462 C C . PRO A 1 189 ? 24.523 -9.444 -18.085 1.00 68.75 189 PRO A C 1
ATOM 1464 O O . PRO A 1 189 ? 23.591 -9.375 -17.279 1.00 68.75 189 PRO A O 1
ATOM 1467 N N . ASP A 1 190 ? 24.513 -10.333 -19.081 1.00 73.56 190 ASP A N 1
ATOM 1468 C CA . ASP A 1 190 ? 23.364 -11.213 -19.334 1.00 73.56 190 ASP A CA 1
ATOM 1469 C C . ASP A 1 190 ? 23.241 -12.299 -18.255 1.00 73.56 190 ASP A C 1
ATOM 1471 O O . ASP A 1 190 ? 22.137 -12.618 -17.797 1.00 73.56 190 ASP A O 1
ATOM 1475 N N . ALA A 1 191 ? 24.373 -12.813 -17.765 1.00 79.12 191 ALA A N 1
ATOM 1476 C CA . ALA A 1 191 ? 24.406 -13.744 -16.639 1.00 79.12 191 ALA A CA 1
ATOM 1477 C C . ALA A 1 191 ? 23.921 -13.080 -15.337 1.00 79.12 191 ALA A C 1
ATOM 1479 O O . ALA A 1 191 ? 23.175 -13.688 -14.565 1.00 79.12 191 ALA A O 1
ATOM 1480 N N . LEU A 1 192 ? 24.286 -11.813 -15.104 1.00 81.00 192 LEU A N 1
ATOM 1481 C CA . LEU A 1 192 ? 23.755 -11.031 -13.985 1.00 81.00 192 LEU A CA 1
ATOM 1482 C C . LEU A 1 192 ? 22.242 -10.830 -14.084 1.00 81.00 192 LEU A C 1
ATOM 1484 O O . LEU A 1 192 ? 21.540 -11.028 -13.091 1.00 81.00 192 LEU A O 1
ATOM 1488 N N . LEU A 1 193 ? 21.724 -10.501 -15.263 1.00 81.00 193 LEU A N 1
ATOM 1489 C CA . LEU A 1 193 ? 20.283 -10.356 -15.470 1.00 81.00 193 LEU A CA 1
ATOM 1490 C C . LEU A 1 193 ? 19.530 -11.677 -15.258 1.00 81.00 193 LEU A C 1
ATOM 1492 O O . LEU A 1 193 ? 18.442 -11.672 -14.676 1.00 81.00 193 LEU A O 1
ATOM 1496 N N . ALA A 1 194 ? 20.113 -12.809 -15.659 1.00 79.56 194 ALA A N 1
ATOM 1497 C CA . ALA A 1 194 ? 19.538 -14.131 -15.417 1.00 79.56 194 ALA A CA 1
ATOM 1498 C C . ALA A 1 194 ? 19.490 -14.480 -13.917 1.00 79.56 194 ALA A C 1
ATOM 1500 O O . ALA A 1 194 ? 18.458 -14.951 -13.424 1.00 79.56 194 ALA A O 1
ATOM 1501 N N . ASP A 1 195 ? 20.566 -14.204 -13.175 1.00 81.88 195 ASP A N 1
ATOM 1502 C CA . ASP A 1 195 ? 20.626 -14.402 -11.721 1.00 81.88 195 ASP A CA 1
ATOM 1503 C C . ASP A 1 195 ? 19.598 -13.528 -10.989 1.00 81.88 195 ASP A C 1
ATOM 1505 O O . ASP A 1 195 ? 18.860 -14.018 -10.128 1.00 81.88 195 ASP A O 1
ATOM 1509 N N . ILE A 1 196 ? 19.485 -12.254 -11.381 1.00 86.62 196 ILE A N 1
ATOM 1510 C CA . ILE A 1 196 ? 18.480 -11.324 -10.850 1.00 86.62 196 ILE A CA 1
ATOM 1511 C C . ILE A 1 196 ? 17.068 -11.849 -11.130 1.00 86.62 196 ILE A C 1
ATOM 1513 O O . ILE A 1 196 ? 16.236 -11.888 -10.222 1.00 86.62 196 ILE A O 1
ATOM 1517 N N . ALA A 1 197 ? 16.790 -12.303 -12.356 1.00 80.50 197 ALA A N 1
ATOM 1518 C CA . ALA A 1 197 ? 15.482 -12.846 -12.722 1.00 80.50 197 ALA A CA 1
ATOM 1519 C C . ALA A 1 197 ? 15.117 -14.076 -11.873 1.00 80.50 197 ALA A C 1
ATOM 1521 O O . ALA A 1 197 ? 13.987 -14.188 -11.389 1.00 80.50 197 ALA A O 1
ATOM 1522 N N . ASN A 1 198 ? 16.069 -14.987 -11.655 1.00 82.38 198 ASN A N 1
ATOM 1523 C CA . ASN A 1 198 ? 15.868 -16.165 -10.809 1.00 82.38 198 ASN A CA 1
ATOM 1524 C C . ASN A 1 198 ? 15.638 -15.780 -9.348 1.00 82.38 198 ASN A C 1
ATOM 1526 O O . ASN A 1 198 ? 14.738 -16.322 -8.700 1.00 82.38 198 ASN A O 1
ATOM 1530 N N . ARG A 1 199 ? 16.393 -14.803 -8.839 1.00 88.06 199 ARG A N 1
ATOM 1531 C CA . ARG A 1 199 ? 16.231 -14.333 -7.466 1.00 88.06 199 ARG A CA 1
ATOM 1532 C C . ARG A 1 199 ? 14.882 -13.665 -7.241 1.00 88.06 199 ARG A C 1
ATOM 1534 O O . ARG A 1 199 ? 14.239 -13.960 -6.240 1.00 88.06 199 ARG A O 1
ATOM 1541 N N . ILE A 1 200 ? 14.418 -12.833 -8.172 1.00 87.44 200 ILE A N 1
ATOM 1542 C CA . ILE A 1 200 ? 13.086 -12.214 -8.099 1.00 87.44 200 ILE A CA 1
ATOM 1543 C C . ILE A 1 200 ? 11.995 -13.277 -8.103 1.00 87.44 200 ILE A C 1
ATOM 1545 O O . ILE A 1 200 ? 11.081 -13.204 -7.287 1.00 87.44 200 ILE A O 1
ATOM 1549 N N . LYS A 1 201 ? 12.101 -14.294 -8.966 1.00 81.38 201 LYS A N 1
ATOM 1550 C CA . LYS A 1 201 ? 11.148 -15.413 -8.957 1.00 81.38 201 LYS A CA 1
ATOM 1551 C C . LYS A 1 201 ? 11.118 -16.116 -7.600 1.00 81.38 201 LYS A C 1
ATOM 1553 O O . LYS A 1 201 ? 10.029 -16.388 -7.109 1.00 81.38 201 LYS A O 1
ATOM 1558 N N . GLY A 1 202 ? 12.279 -16.358 -6.988 1.00 78.69 202 GLY A N 1
ATOM 1559 C CA . GLY A 1 202 ? 12.376 -16.919 -5.637 1.00 78.69 202 GLY A CA 1
ATOM 1560 C C . GLY A 1 202 ? 11.751 -16.014 -4.571 1.00 78.69 202 GLY A C 1
ATOM 1561 O O . GLY A 1 202 ? 10.912 -16.462 -3.804 1.00 78.69 202 GLY A O 1
ATOM 1562 N N . LEU A 1 203 ? 12.072 -14.718 -4.579 1.00 83.88 203 LEU A N 1
ATOM 1563 C CA . LEU A 1 203 ? 11.521 -13.747 -3.626 1.00 83.88 203 LEU A CA 1
ATOM 1564 C C . LEU A 1 203 ? 10.001 -13.645 -3.727 1.00 83.88 203 LEU A C 1
ATOM 1566 O O . LEU A 1 203 ? 9.317 -13.659 -2.708 1.00 83.88 203 LEU A O 1
ATOM 1570 N N . LEU A 1 204 ? 9.466 -13.593 -4.947 1.00 82.44 204 LEU A N 1
ATOM 1571 C CA . LEU A 1 204 ? 8.028 -13.625 -5.154 1.00 82.44 204 LEU A CA 1
ATOM 1572 C C . LEU A 1 204 ? 7.464 -14.966 -4.678 1.00 82.44 204 LEU A C 1
ATOM 1574 O O . LEU A 1 204 ? 6.481 -14.961 -3.944 1.00 82.44 204 LEU A O 1
ATOM 1578 N N . ALA A 1 205 ? 8.094 -16.105 -4.992 1.00 75.62 205 ALA A N 1
ATOM 1579 C CA . ALA A 1 205 ? 7.682 -17.436 -4.526 1.00 75.62 205 ALA A CA 1
ATOM 1580 C C . ALA A 1 205 ? 7.651 -17.576 -2.987 1.00 75.62 205 ALA A C 1
ATOM 1582 O O . ALA A 1 205 ? 6.748 -18.229 -2.463 1.00 75.62 205 ALA A O 1
ATOM 1583 N N . ASP A 1 206 ? 8.544 -16.899 -2.271 1.00 75.81 206 ASP A N 1
ATOM 1584 C CA . ASP A 1 206 ? 8.645 -16.987 -0.811 1.00 75.81 206 ASP A CA 1
ATOM 1585 C C . ASP A 1 206 ? 7.764 -15.953 -0.087 1.00 75.81 206 ASP A C 1
ATOM 1587 O O . ASP A 1 206 ? 7.149 -16.265 0.935 1.00 75.81 206 ASP A O 1
ATOM 1591 N N . HIS A 1 207 ? 7.672 -14.725 -0.608 1.00 76.06 207 HIS A N 1
ATOM 1592 C CA . HIS A 1 207 ? 7.090 -13.584 0.114 1.00 76.06 207 HIS A CA 1
ATOM 1593 C C . HIS A 1 207 ? 5.721 -13.115 -0.387 1.00 76.06 207 HIS A C 1
ATOM 1595 O O . HIS A 1 207 ? 5.064 -12.340 0.309 1.00 76.06 207 HIS A O 1
ATOM 1601 N N . GLY A 1 208 ? 5.251 -13.588 -1.543 1.00 78.75 208 GLY A N 1
ATOM 1602 C CA . GLY A 1 208 ? 4.001 -13.089 -2.122 1.00 78.75 208 GLY A CA 1
ATOM 1603 C C . GLY A 1 208 ? 4.221 -11.958 -3.133 1.00 78.75 208 GLY A C 1
ATOM 1604 O O . GLY A 1 208 ? 5.331 -11.794 -3.642 1.00 78.75 208 GLY A O 1
ATOM 1605 N N . PRO A 1 209 ? 3.170 -11.172 -3.432 1.00 84.69 209 PRO A N 1
ATOM 1606 C CA . PRO A 1 209 ? 3.293 -9.957 -4.224 1.00 84.69 209 PRO A CA 1
ATOM 1607 C C . PRO A 1 209 ? 4.238 -8.952 -3.556 1.00 84.69 209 PRO A C 1
ATOM 1609 O O . PRO A 1 209 ? 4.056 -8.613 -2.385 1.00 84.69 209 PRO A O 1
ATOM 1612 N N . CYS A 1 210 ? 5.213 -8.438 -4.303 1.00 85.88 210 CYS A N 1
ATOM 1613 C CA . CYS A 1 210 ? 6.172 -7.450 -3.809 1.00 85.88 210 CYS A CA 1
ATOM 1614 C C . CYS A 1 210 ? 6.255 -6.250 -4.747 1.00 85.88 210 CYS A C 1
ATOM 1616 O O . CYS A 1 210 ? 6.242 -6.394 -5.971 1.00 85.88 210 CYS A O 1
ATOM 1618 N N . ASP A 1 211 ? 6.373 -5.052 -4.186 1.00 88.94 211 ASP A N 1
ATOM 1619 C CA . ASP A 1 211 ? 6.646 -3.867 -4.995 1.00 88.94 211 ASP A CA 1
ATOM 1620 C C . ASP A 1 211 ? 8.117 -3.817 -5.453 1.00 88.94 211 ASP A C 1
ATOM 1622 O O . ASP A 1 211 ? 8.999 -4.503 -4.926 1.00 88.94 211 ASP A O 1
ATOM 1626 N N . ALA A 1 212 ? 8.398 -2.996 -6.468 1.00 85.62 212 ALA A N 1
ATOM 1627 C CA . ALA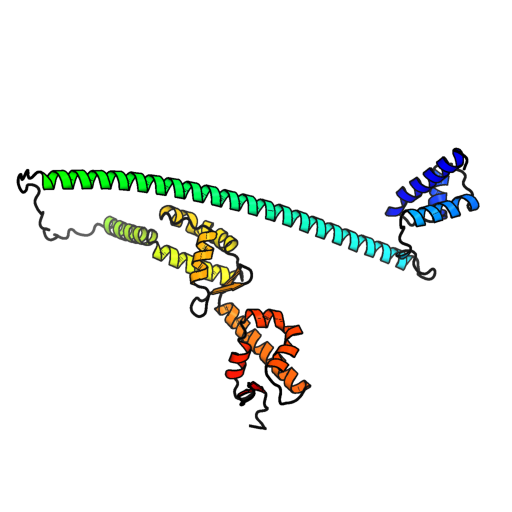 A 1 212 ? 9.755 -2.864 -7.000 1.00 85.62 212 ALA A CA 1
ATOM 1628 C C . ALA A 1 212 ? 10.759 -2.333 -5.960 1.00 85.62 212 ALA A C 1
ATOM 1630 O O . ALA A 1 212 ? 11.944 -2.629 -6.065 1.00 85.62 212 ALA A O 1
ATOM 1631 N N . SER A 1 213 ? 10.317 -1.568 -4.955 1.00 81.88 213 SER A N 1
ATOM 1632 C CA . SER A 1 213 ? 11.196 -1.053 -3.898 1.00 81.88 213 SER A CA 1
ATOM 1633 C C . SER A 1 213 ? 11.611 -2.158 -2.918 1.00 81.88 213 SER A C 1
ATOM 1635 O O . SER A 1 213 ? 12.770 -2.206 -2.511 1.00 81.88 213 SER A O 1
ATOM 1637 N N . GLN A 1 214 ? 10.705 -3.077 -2.593 1.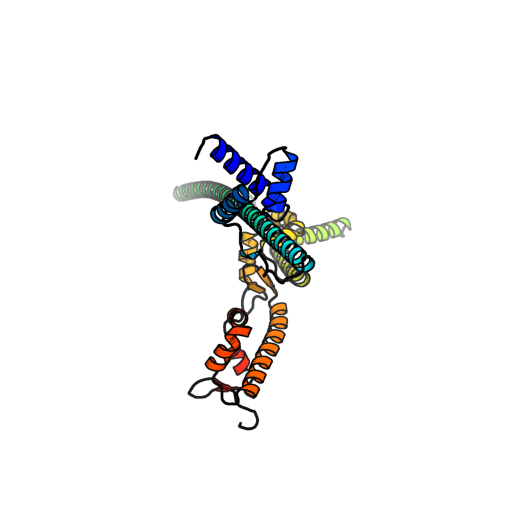00 85.38 214 GLN A N 1
ATOM 1638 C CA . GLN A 1 214 ? 10.976 -4.266 -1.786 1.00 85.38 214 GLN A CA 1
ATOM 1639 C C . GLN A 1 214 ? 11.903 -5.233 -2.525 1.00 85.38 214 GLN A C 1
ATOM 1641 O O . GLN A 1 214 ? 12.912 -5.661 -1.967 1.00 85.38 214 GLN A O 1
ATOM 1646 N N . LEU A 1 215 ? 11.618 -5.523 -3.799 1.00 86.25 215 LEU A N 1
ATOM 1647 C CA . LEU A 1 215 ? 12.489 -6.367 -4.626 1.00 86.25 215 LEU A CA 1
ATOM 1648 C C . LEU A 1 215 ? 13.887 -5.754 -4.761 1.00 86.25 215 LEU A C 1
ATOM 1650 O O . LEU A 1 215 ? 14.881 -6.450 -4.569 1.00 86.25 215 LEU A O 1
ATOM 1654 N N . HIS A 1 216 ? 13.966 -4.445 -5.007 1.00 87.94 216 HIS A N 1
ATOM 1655 C CA . HIS A 1 216 ? 15.227 -3.711 -5.044 1.00 87.94 216 HIS A CA 1
ATOM 1656 C C . HIS A 1 216 ? 16.014 -3.859 -3.737 1.00 87.94 216 HIS A C 1
ATOM 1658 O O . HIS A 1 216 ? 17.186 -4.215 -3.786 1.00 87.94 216 HIS A O 1
ATOM 1664 N N . PHE A 1 217 ? 15.384 -3.668 -2.573 1.00 86.81 217 PHE A N 1
ATOM 1665 C CA . PHE A 1 217 ? 16.061 -3.802 -1.280 1.00 86.81 217 PHE A CA 1
ATOM 1666 C C . PHE A 1 217 ? 16.743 -5.169 -1.106 1.00 86.81 217 PHE A C 1
ATOM 1668 O O . PHE A 1 217 ? 17.886 -5.236 -0.654 1.00 86.81 217 PHE A O 1
ATOM 1675 N N . HIS A 1 218 ? 16.074 -6.253 -1.507 1.00 84.81 218 HIS A N 1
ATOM 1676 C CA . HIS A 1 218 ? 16.645 -7.600 -1.438 1.00 84.81 218 HIS A CA 1
ATOM 1677 C C . HIS A 1 218 ? 17.757 -7.828 -2.472 1.00 84.81 218 HIS A C 1
ATOM 1679 O O . HIS A 1 218 ? 18.790 -8.411 -2.145 1.00 84.81 218 HIS A O 1
ATOM 1685 N N . LEU A 1 219 ? 17.584 -7.339 -3.701 1.00 86.62 219 LEU A N 1
ATOM 1686 C CA . LEU A 1 219 ? 18.572 -7.493 -4.773 1.00 86.62 219 LEU A CA 1
ATOM 1687 C C . LEU A 1 219 ? 19.828 -6.647 -4.544 1.00 86.62 219 LEU A C 1
ATOM 1689 O O . LEU A 1 219 ? 20.926 -7.092 -4.869 1.00 86.62 219 LEU A O 1
ATOM 1693 N N . GLN A 1 220 ? 19.690 -5.463 -3.948 1.00 84.94 220 GLN A N 1
ATOM 1694 C CA . GLN A 1 220 ? 20.798 -4.553 -3.652 1.00 84.94 220 GLN A CA 1
ATOM 1695 C C . GLN A 1 220 ? 21.821 -5.206 -2.713 1.00 84.94 220 GLN A C 1
ATOM 1697 O O . GLN A 1 220 ? 23.028 -5.040 -2.891 1.00 84.94 220 GLN A O 1
ATOM 1702 N N . GLN A 1 221 ? 21.350 -5.987 -1.735 1.00 82.94 221 GLN A N 1
ATOM 1703 C CA . GLN A 1 221 ? 22.219 -6.682 -0.781 1.00 82.94 221 GLN A CA 1
ATOM 1704 C C . GLN A 1 221 ? 23.049 -7.790 -1.439 1.00 82.94 221 GLN A C 1
ATOM 1706 O O . GLN A 1 221 ? 24.191 -8.019 -1.046 1.00 82.94 221 GLN A O 1
ATOM 1711 N N . GLU A 1 222 ? 22.482 -8.464 -2.437 1.00 81.69 222 GLU A N 1
ATOM 1712 C CA . GLU A 1 222 ? 23.065 -9.664 -3.040 1.00 81.69 222 GLU A CA 1
ATOM 1713 C C . GLU A 1 222 ? 23.873 -9.348 -4.306 1.00 81.69 222 GLU A C 1
ATOM 1715 O O . GLU A 1 222 ? 24.968 -9.874 -4.501 1.00 81.69 222 GLU A O 1
ATOM 1720 N N . PHE A 1 223 ? 23.378 -8.427 -5.135 1.00 85.75 223 PHE A N 1
ATOM 1721 C CA . PHE A 1 223 ? 23.945 -8.108 -6.445 1.00 85.75 223 PHE A CA 1
ATOM 1722 C C . PHE A 1 223 ? 24.497 -6.687 -6.559 1.00 85.75 223 PHE A C 1
ATOM 1724 O O . PHE A 1 223 ? 25.222 -6.416 -7.513 1.00 85.75 223 PHE A O 1
ATOM 1731 N N . GLY A 1 224 ? 24.237 -5.788 -5.602 1.00 80.94 224 GLY A N 1
ATOM 1732 C CA . GLY A 1 224 ? 24.567 -4.361 -5.731 1.00 80.94 224 GLY A CA 1
ATOM 1733 C C . GLY A 1 224 ? 26.043 -4.083 -6.037 1.00 80.94 224 GLY A C 1
ATOM 1734 O O . GLY A 1 224 ? 26.353 -3.284 -6.915 1.00 80.94 224 GLY A O 1
ATOM 1735 N N . LYS A 1 225 ? 26.972 -4.806 -5.395 1.00 79.50 225 LYS A N 1
ATOM 1736 C CA . LYS A 1 225 ? 28.417 -4.671 -5.676 1.00 79.50 225 LYS A CA 1
ATOM 1737 C C . LYS A 1 225 ? 28.799 -5.165 -7.075 1.00 79.50 225 LYS A C 1
ATOM 1739 O O . LYS A 1 225 ? 29.640 -4.551 -7.725 1.00 79.50 225 LYS A O 1
ATOM 1744 N N . ARG A 1 226 ? 28.189 -6.265 -7.532 1.00 80.31 226 ARG A N 1
ATOM 1745 C CA . ARG A 1 226 ? 28.464 -6.876 -8.843 1.00 80.31 226 ARG A CA 1
ATOM 1746 C C . ARG A 1 226 ? 27.888 -6.023 -9.972 1.00 80.31 226 ARG A C 1
ATOM 1748 O O . ARG A 1 226 ? 28.561 -5.782 -10.963 1.00 80.31 226 ARG A O 1
ATOM 1755 N N . ALA A 1 227 ? 26.685 -5.501 -9.768 1.00 79.50 227 ALA A N 1
ATOM 1756 C CA . ALA A 1 227 ? 26.006 -4.625 -10.709 1.00 79.50 227 ALA A CA 1
ATOM 1757 C C . ALA A 1 227 ? 26.706 -3.256 -10.828 1.00 79.50 227 ALA A C 1
ATOM 1759 O O . ALA A 1 227 ? 26.928 -2.773 -11.936 1.00 79.50 227 ALA A O 1
ATOM 1760 N N . ALA A 1 228 ? 27.177 -2.684 -9.711 1.00 78.56 228 ALA A N 1
ATOM 1761 C CA . ALA A 1 228 ? 27.983 -1.459 -9.719 1.00 78.56 228 ALA A CA 1
ATOM 1762 C C . ALA A 1 228 ? 29.312 -1.626 -10.478 1.00 78.56 228 ALA A C 1
ATOM 1764 O O . ALA A 1 228 ? 29.695 -0.743 -11.243 1.00 78.56 228 ALA A O 1
ATOM 1765 N N . ALA A 1 229 ? 29.990 -2.769 -10.323 1.00 77.44 229 ALA A N 1
ATOM 1766 C CA . ALA A 1 229 ? 31.215 -3.073 -11.067 1.00 77.44 229 ALA A CA 1
ATOM 1767 C C . ALA A 1 229 ? 30.988 -3.170 -12.590 1.00 77.44 229 ALA A C 1
ATOM 1769 O O . ALA A 1 229 ? 31.897 -2.874 -13.361 1.00 77.44 229 ALA A O 1
ATOM 1770 N N . MET A 1 230 ? 29.773 -3.525 -13.020 1.00 74.75 230 MET A N 1
ATOM 1771 C CA . MET A 1 230 ? 29.354 -3.572 -14.428 1.00 74.75 230 MET A CA 1
ATOM 1772 C C . MET A 1 230 ? 28.716 -2.265 -14.927 1.00 74.75 230 MET A C 1
ATOM 1774 O O . MET A 1 230 ? 28.154 -2.244 -16.016 1.00 74.75 230 MET A O 1
ATOM 1778 N N . GLN A 1 231 ? 28.762 -1.182 -14.140 1.00 71.44 231 GLN A N 1
ATOM 1779 C CA . GLN A 1 231 ? 28.098 0.094 -14.454 1.00 71.44 231 GLN A CA 1
ATOM 1780 C C . GLN A 1 231 ? 26.575 -0.035 -14.665 1.00 71.44 231 GLN A C 1
ATOM 1782 O O . GLN A 1 231 ? 25.960 0.780 -15.349 1.00 71.44 231 GLN A O 1
ATOM 1787 N N . MET A 1 232 ? 25.953 -1.038 -14.038 1.00 70.31 232 MET A N 1
ATOM 1788 C CA . MET A 1 232 ? 24.509 -1.276 -14.040 1.00 70.31 232 MET A CA 1
ATOM 1789 C C . MET A 1 232 ? 23.945 -1.047 -12.631 1.00 70.31 232 MET A C 1
ATOM 1791 O O . MET A 1 232 ? 23.698 -2.014 -11.908 1.00 70.31 232 MET A O 1
ATOM 1795 N N . PRO A 1 233 ? 23.767 0.206 -12.178 1.00 66.75 233 PRO A N 1
ATOM 1796 C CA . PRO A 1 233 ? 23.144 0.457 -10.885 1.00 66.75 233 PRO A CA 1
ATOM 1797 C C . PRO A 1 233 ? 21.711 -0.092 -10.900 1.00 66.75 233 PRO A C 1
ATOM 1799 O O . PRO A 1 233 ? 20.893 0.262 -11.748 1.00 66.75 233 PRO A O 1
ATOM 1802 N N . LEU A 1 234 ? 21.417 -1.014 -9.979 1.00 75.38 234 LEU A N 1
ATOM 1803 C CA . LEU A 1 234 ? 20.108 -1.653 -9.861 1.00 75.38 234 LEU A CA 1
ATOM 1804 C C . LEU A 1 234 ? 19.121 -0.697 -9.201 1.00 75.38 234 LEU A C 1
ATOM 1806 O O . LEU A 1 234 ? 18.735 -0.904 -8.067 1.00 75.38 234 LEU A O 1
ATOM 1810 N N . GLU A 1 235 ? 18.704 0.362 -9.877 1.00 80.94 235 GLU A N 1
ATOM 1811 C CA . GLU A 1 235 ? 17.746 1.308 -9.304 1.00 80.94 235 GLU A CA 1
ATOM 1812 C C . GLU A 1 235 ? 16.323 0.732 -9.287 1.00 80.94 235 GLU A C 1
ATOM 1814 O O . GLU A 1 235 ? 15.906 -0.015 -10.179 1.00 80.94 235 GLU A O 1
ATOM 1819 N N . ALA A 1 236 ? 15.515 1.128 -8.298 1.00 77.19 236 ALA A N 1
ATOM 1820 C CA . ALA A 1 236 ? 14.127 0.670 -8.191 1.00 77.19 236 ALA A CA 1
ATOM 1821 C C . ALA A 1 236 ? 13.267 1.085 -9.406 1.00 77.19 236 ALA A C 1
ATOM 1823 O O . ALA A 1 236 ? 12.346 0.360 -9.793 1.00 77.19 236 ALA A O 1
ATOM 1824 N N . GLY A 1 237 ? 13.562 2.242 -10.014 1.00 75.88 237 GLY A N 1
ATOM 1825 C CA . GLY A 1 237 ? 12.899 2.725 -11.228 1.00 75.88 237 GLY A CA 1
ATOM 1826 C C . GLY A 1 237 ? 13.223 1.866 -12.451 1.00 75.88 237 GLY A C 1
ATOM 1827 O O . GLY A 1 237 ? 12.305 1.416 -13.146 1.00 75.88 237 GLY A O 1
ATOM 1828 N N . TRP A 1 238 ? 14.510 1.567 -12.655 1.00 84.44 238 TRP A N 1
ATOM 1829 C CA . TRP A 1 238 ? 14.972 0.637 -13.685 1.00 84.44 238 TRP A CA 1
ATOM 1830 C C . TRP A 1 238 ? 14.353 -0.749 -13.499 1.00 84.44 238 TRP A C 1
ATOM 1832 O O . TRP A 1 238 ? 13.762 -1.289 -14.434 1.00 84.44 238 TRP A O 1
ATOM 1842 N N . LEU A 1 239 ? 14.388 -1.286 -12.275 1.00 83.06 239 LEU A N 1
ATOM 1843 C CA . LEU A 1 239 ? 13.849 -2.609 -11.963 1.00 83.06 239 LEU A CA 1
ATOM 1844 C C . LEU A 1 239 ? 12.356 -2.691 -12.288 1.00 83.06 239 LEU A C 1
ATOM 1846 O O . LEU A 1 239 ? 11.897 -3.660 -12.889 1.00 83.06 239 LEU A O 1
ATOM 1850 N N . ARG A 1 240 ? 11.591 -1.649 -11.948 1.00 83.06 240 ARG A N 1
ATOM 1851 C CA . ARG A 1 240 ? 10.168 -1.568 -12.290 1.00 83.06 240 ARG A CA 1
ATOM 1852 C C . ARG A 1 240 ? 9.940 -1.570 -13.801 1.00 83.06 240 ARG A C 1
ATOM 1854 O O . ARG A 1 240 ? 9.029 -2.247 -14.273 1.00 83.06 240 ARG A O 1
ATOM 1861 N N . HIS A 1 241 ? 10.723 -0.794 -14.548 1.00 78.19 241 HIS A N 1
ATOM 1862 C CA . HIS A 1 241 ? 10.626 -0.750 -16.007 1.00 78.19 241 HIS A CA 1
ATOM 1863 C C . HIS A 1 241 ? 10.977 -2.109 -16.628 1.00 78.19 241 HIS A C 1
ATOM 1865 O O . HIS A 1 241 ? 10.225 -2.617 -17.456 1.00 78.19 241 HIS A O 1
ATOM 1871 N N . TRP A 1 242 ? 12.061 -2.728 -16.166 1.00 81.12 242 TRP A N 1
ATOM 1872 C CA . TRP A 1 242 ? 12.515 -4.037 -16.621 1.00 81.12 242 TRP A CA 1
ATOM 1873 C C . TRP A 1 242 ? 11.486 -5.137 -16.325 1.00 81.12 242 TRP A C 1
ATOM 1875 O O . TRP A 1 242 ? 11.118 -5.885 -17.228 1.00 81.12 242 TRP A O 1
ATOM 1885 N N . LEU A 1 243 ? 10.915 -5.174 -15.115 1.00 81.75 243 LEU A N 1
ATOM 1886 C CA . LEU A 1 243 ? 9.873 -6.138 -14.729 1.00 81.75 243 LEU A CA 1
ATOM 1887 C C . LEU A 1 243 ? 8.585 -5.998 -15.545 1.00 81.75 243 LEU A C 1
ATOM 1889 O O . LEU A 1 243 ? 7.936 -7.002 -15.836 1.00 81.75 243 LEU A O 1
ATOM 1893 N N . ARG A 1 244 ? 8.228 -4.783 -15.978 1.00 77.75 244 ARG A N 1
ATOM 1894 C CA . ARG A 1 244 ? 7.104 -4.567 -16.906 1.00 77.75 244 ARG A CA 1
ATOM 1895 C C . ARG A 1 244 ? 7.328 -5.182 -18.283 1.00 77.75 244 ARG A C 1
ATOM 1897 O O . ARG A 1 244 ? 6.353 -5.516 -18.942 1.00 77.75 244 ARG A O 1
ATOM 1904 N N . GLY A 1 245 ? 8.574 -5.393 -18.706 1.00 69.00 245 GLY A N 1
ATOM 1905 C CA . GLY A 1 245 ? 8.874 -6.173 -19.912 1.00 69.00 245 GLY A CA 1
ATOM 1906 C C . GLY A 1 245 ? 8.435 -7.640 -19.806 1.00 69.00 245 GLY A C 1
ATOM 1907 O O . GLY A 1 245 ? 8.242 -8.302 -20.822 1.00 69.00 245 GLY A O 1
ATOM 1908 N N . PHE A 1 246 ? 8.226 -8.129 -18.581 1.00 70.38 246 PHE A N 1
ATOM 1909 C CA . PHE A 1 246 ? 7.787 -9.485 -18.260 1.00 70.38 246 PHE A CA 1
ATOM 1910 C C . PHE A 1 246 ? 6.335 -9.531 -17.754 1.00 70.38 246 PHE A C 1
ATOM 1912 O O . PHE A 1 246 ? 5.871 -10.574 -17.295 1.00 70.38 246 PHE A O 1
ATOM 1919 N N . THR A 1 247 ? 5.578 -8.434 -17.832 1.00 66.69 247 THR A N 1
ATOM 1920 C CA . THR A 1 247 ? 4.135 -8.479 -17.566 1.00 66.69 247 THR A CA 1
ATOM 1921 C C . THR A 1 247 ? 3.369 -8.799 -18.851 1.00 66.69 247 THR A C 1
ATOM 1923 O O . THR A 1 247 ? 3.705 -8.329 -19.937 1.00 66.69 247 THR A O 1
ATOM 1926 N N . GLY A 1 248 ? 2.338 -9.643 -18.753 1.00 52.38 248 GLY A N 1
ATOM 1927 C CA . GLY A 1 248 ? 1.479 -10.008 -19.887 1.00 52.38 248 GLY A CA 1
ATOM 1928 C C . GLY A 1 248 ? 1.436 -11.509 -20.212 1.00 52.38 248 GLY A C 1
ATOM 1929 O O . GLY A 1 248 ? 2.007 -12.320 -19.482 1.00 52.38 248 GLY A O 1
ATOM 1930 N N . PRO A 1 249 ? 0.759 -11.904 -21.312 1.00 42.62 249 PRO A N 1
ATOM 1931 C CA . PRO A 1 249 ? 0.359 -13.294 -21.577 1.00 42.62 249 PRO A CA 1
ATOM 1932 C C . PRO A 1 249 ? 1.510 -14.306 -21.676 1.00 42.62 249 PRO A C 1
ATOM 1934 O O . PRO A 1 249 ? 1.296 -15.491 -21.450 1.00 42.62 249 PRO A O 1
ATOM 1937 N N . ALA A 1 250 ? 2.717 -13.843 -22.013 1.00 44.12 250 ALA A N 1
ATOM 1938 C CA . ALA A 1 250 ? 3.917 -14.670 -22.153 1.00 44.12 250 ALA A CA 1
ATOM 1939 C C . ALA A 1 250 ? 5.006 -14.355 -21.108 1.00 44.12 250 ALA A C 1
ATOM 1941 O O . ALA A 1 250 ? 6.030 -15.031 -21.073 1.00 44.12 250 ALA A O 1
ATOM 1942 N N . GLY A 1 251 ? 4.810 -13.324 -20.277 1.00 53.50 251 GLY A N 1
ATOM 1943 C CA . GLY A 1 251 ? 5.873 -12.738 -19.456 1.00 53.50 251 GLY A CA 1
ATOM 1944 C C . GLY A 1 251 ? 6.042 -13.356 -18.062 1.00 53.50 251 GLY A C 1
ATOM 1945 O O . GLY A 1 251 ? 7.077 -13.186 -17.426 1.00 53.50 251 GLY A O 1
ATOM 1946 N N . GLY A 1 252 ? 5.073 -14.138 -17.584 1.00 66.00 252 GLY A N 1
ATOM 1947 C CA . GLY A 1 252 ? 5.200 -14.864 -16.316 1.00 66.00 252 GLY A CA 1
ATOM 1948 C C . GLY A 1 252 ? 5.043 -14.012 -15.046 1.00 66.00 252 GLY A C 1
ATOM 1949 O O . GLY A 1 252 ? 5.078 -14.585 -13.956 1.00 66.00 252 GLY A O 1
ATOM 1950 N N . LEU A 1 253 ? 4.812 -12.696 -15.160 1.00 71.19 253 LEU A N 1
ATOM 1951 C CA . LEU A 1 253 ? 4.501 -11.784 -14.049 1.00 71.19 253 LEU A CA 1
ATOM 1952 C C . LEU A 1 253 ? 3.176 -11.031 -14.259 1.00 71.19 253 LEU A C 1
ATOM 1954 O O . LEU A 1 253 ? 2.742 -10.793 -15.390 1.00 71.19 253 LEU A O 1
ATOM 1958 N N . ILE A 1 254 ? 2.561 -10.604 -13.155 1.00 76.12 254 ILE A N 1
ATOM 1959 C CA . ILE A 1 254 ? 1.391 -9.710 -13.121 1.00 76.12 254 ILE A CA 1
ATOM 1960 C C . ILE A 1 254 ? 1.712 -8.507 -12.224 1.00 76.12 254 ILE A C 1
ATOM 1962 O O . ILE A 1 254 ? 2.305 -8.686 -11.165 1.00 76.12 254 ILE A O 1
ATOM 1966 N N . GLU A 1 255 ? 1.322 -7.292 -12.635 1.00 81.12 255 GLU A N 1
ATOM 1967 C CA . GLU A 1 255 ? 1.381 -6.074 -11.803 1.00 81.12 255 GLU A CA 1
ATOM 1968 C C . GLU A 1 255 ? -0.045 -5.719 -11.330 1.00 81.12 255 GLU A C 1
ATOM 1970 O O . GLU A 1 255 ? -0.908 -5.432 -12.160 1.00 81.12 255 GLU A O 1
ATOM 1975 N N . ASP A 1 256 ? -0.302 -5.710 -10.015 1.00 77.12 256 ASP A N 1
ATOM 1976 C CA . ASP A 1 256 ? -1.542 -5.189 -9.406 1.00 77.12 256 ASP A CA 1
ATOM 1977 C C . ASP A 1 256 ? -1.210 -4.155 -8.324 1.00 77.12 256 ASP A C 1
ATOM 1979 O O . ASP A 1 256 ? -0.343 -4.369 -7.479 1.00 77.12 256 ASP A O 1
ATOM 1983 N N . LYS A 1 257 ? -1.886 -3.000 -8.358 1.00 77.44 257 LYS A N 1
ATOM 1984 C CA . LYS A 1 257 ? -1.679 -1.864 -7.430 1.00 77.44 257 LYS A CA 1
ATOM 1985 C C . LYS A 1 257 ? -0.205 -1.458 -7.221 1.00 77.44 257 LYS A C 1
ATOM 1987 O O . LYS A 1 257 ? 0.135 -0.875 -6.196 1.00 77.44 257 LYS A O 1
ATOM 1992 N N . GLY A 1 258 ? 0.659 -1.715 -8.207 1.00 76.94 258 GLY A N 1
ATOM 1993 C CA . GLY A 1 258 ? 2.093 -1.409 -8.152 1.00 76.94 258 GLY A CA 1
ATOM 1994 C C . GLY A 1 258 ? 2.976 -2.487 -7.508 1.00 76.94 258 GLY A C 1
ATOM 1995 O O . GLY A 1 258 ? 4.180 -2.261 -7.393 1.00 76.94 258 GLY A O 1
ATOM 1996 N N . ALA A 1 259 ? 2.410 -3.635 -7.130 1.00 85.12 259 ALA A N 1
ATOM 1997 C CA . ALA A 1 259 ? 3.140 -4.830 -6.718 1.00 85.12 259 ALA A CA 1
ATOM 1998 C C . ALA A 1 259 ? 3.183 -5.859 -7.857 1.00 85.12 259 ALA A C 1
ATOM 2000 O O . ALA A 1 259 ? 2.228 -5.983 -8.624 1.00 85.12 259 ALA A O 1
ATOM 2001 N N . PHE A 1 260 ? 4.287 -6.593 -7.952 1.00 82.56 260 PHE A N 1
ATOM 2002 C CA . PHE A 1 260 ? 4.491 -7.684 -8.897 1.00 82.56 260 PHE A CA 1
ATOM 2003 C C . PHE A 1 260 ? 4.256 -9.024 -8.203 1.00 82.56 260 PHE A C 1
ATOM 2005 O O . PHE A 1 260 ? 4.685 -9.207 -7.068 1.00 82.56 260 PHE A O 1
ATOM 2012 N N . ASP A 1 261 ? 3.614 -9.967 -8.886 1.00 82.81 261 ASP A N 1
ATOM 2013 C CA . ASP A 1 261 ? 3.475 -11.357 -8.441 1.00 82.81 261 ASP A CA 1
ATOM 2014 C C . ASP A 1 261 ? 3.706 -12.319 -9.614 1.00 82.81 261 ASP A C 1
ATOM 2016 O O . ASP A 1 261 ? 3.664 -11.934 -10.788 1.00 82.81 261 ASP A O 1
ATOM 2020 N N . LEU A 1 262 ? 3.955 -13.588 -9.295 1.00 72.81 262 LEU A N 1
ATOM 2021 C CA . LEU A 1 262 ? 4.116 -14.644 -10.285 1.00 72.81 262 LEU A CA 1
ATOM 2022 C C . LEU A 1 262 ? 2.777 -14.945 -10.964 1.00 72.81 262 LEU A C 1
ATOM 2024 O O . LEU A 1 262 ? 1.774 -15.249 -10.308 1.00 72.81 262 LEU A O 1
ATOM 2028 N N . ALA A 1 263 ? 2.784 -14.955 -12.297 1.00 65.19 263 ALA A N 1
ATOM 2029 C CA . ALA A 1 263 ? 1.633 -15.363 -13.096 1.00 65.19 263 ALA A CA 1
ATOM 2030 C C . ALA A 1 263 ? 1.212 -16.812 -12.796 1.00 65.19 263 ALA A C 1
ATOM 2032 O O . ALA A 1 263 ? 0.039 -17.133 -12.897 1.00 65.19 263 ALA A O 1
ATOM 2033 N N . SER A 1 264 ? 2.141 -17.690 -12.395 1.00 57.69 264 SER A N 1
ATOM 2034 C CA . SER A 1 264 ? 1.842 -19.077 -12.006 1.00 57.69 264 SER A CA 1
ATOM 2035 C C . SER A 1 264 ? 1.095 -19.175 -10.674 1.00 57.69 264 SER A C 1
ATOM 2037 O O . SER A 1 264 ? 0.147 -19.943 -10.562 1.00 57.69 264 SER A O 1
ATOM 2039 N N . ARG A 1 265 ? 1.438 -18.342 -9.684 1.00 53.59 265 ARG A N 1
ATOM 2040 C CA . ARG A 1 265 ? 0.699 -18.269 -8.413 1.00 53.59 265 ARG A CA 1
ATOM 2041 C C . ARG A 1 265 ? -0.695 -17.694 -8.614 1.00 53.59 265 ARG A C 1
ATOM 2043 O O . ARG A 1 265 ? -1.658 -18.161 -8.014 1.00 53.59 265 ARG A O 1
ATOM 2050 N N . THR A 1 266 ? -0.808 -16.692 -9.473 1.00 51.75 266 THR A N 1
ATOM 2051 C CA . THR A 1 266 ? -2.099 -16.139 -9.887 1.00 51.75 266 THR A CA 1
ATOM 2052 C C . THR A 1 266 ? -2.821 -17.020 -10.907 1.00 51.75 266 THR A C 1
ATOM 2054 O O . THR A 1 266 ? -4.015 -16.830 -11.086 1.00 51.75 266 THR A O 1
ATOM 2057 N N . ALA A 1 267 ? -2.170 -18.019 -11.513 1.00 51.19 267 ALA A N 1
ATOM 2058 C CA . ALA A 1 267 ? -2.808 -19.079 -12.296 1.00 51.19 267 ALA A CA 1
ATOM 2059 C C . ALA A 1 267 ? -3.347 -20.199 -11.397 1.00 51.19 267 ALA A C 1
ATOM 2061 O O . ALA A 1 267 ? -4.434 -20.688 -11.673 1.00 51.19 267 ALA A O 1
ATOM 2062 N N . ASP A 1 268 ? -2.682 -20.539 -10.290 1.00 49.16 268 ASP A N 1
ATOM 2063 C CA . ASP A 1 268 ? -3.230 -21.443 -9.265 1.00 49.16 268 ASP A CA 1
ATOM 2064 C C . ASP A 1 268 ? -4.361 -20.764 -8.480 1.00 49.16 268 ASP A C 1
ATOM 2066 O O . ASP A 1 268 ? -5.453 -21.318 -8.329 1.00 49.16 268 ASP A O 1
ATOM 2070 N N . ALA A 1 269 ? -4.156 -19.511 -8.062 1.00 49.47 269 ALA A N 1
ATOM 2071 C CA . ALA A 1 269 ? -5.221 -18.679 -7.511 1.00 49.47 269 ALA A CA 1
ATOM 2072 C C . ALA A 1 269 ? -6.286 -18.365 -8.570 1.00 49.47 269 ALA A C 1
ATOM 2074 O O . ALA A 1 269 ? -7.452 -18.239 -8.228 1.00 49.47 269 ALA A O 1
ATOM 2075 N N . GLY A 1 270 ? -5.912 -18.293 -9.848 1.00 53.22 270 GLY A N 1
ATOM 2076 C CA . GLY A 1 270 ? -6.797 -18.073 -10.989 1.00 53.22 270 GLY A CA 1
ATOM 2077 C C . GLY A 1 270 ? -7.641 -19.296 -11.312 1.00 53.22 270 GLY A C 1
ATOM 2078 O O . GLY A 1 270 ? -8.818 -19.138 -11.597 1.00 53.22 270 GLY A O 1
ATOM 2079 N N . ALA A 1 271 ? -7.096 -20.505 -11.182 1.00 60.09 271 ALA A N 1
ATOM 2080 C CA . ALA A 1 271 ? -7.813 -21.767 -11.314 1.00 60.09 271 ALA A CA 1
ATOM 2081 C C . ALA A 1 271 ? -8.734 -22.000 -10.110 1.00 60.09 271 ALA A C 1
ATOM 2083 O O . ALA A 1 271 ? -9.889 -22.380 -10.289 1.00 60.09 271 ALA A O 1
ATOM 2084 N N . ALA A 1 272 ? -8.273 -21.703 -8.890 1.00 59.31 272 ALA A N 1
ATOM 2085 C CA . ALA A 1 272 ? -9.106 -21.743 -7.687 1.00 59.31 272 ALA A CA 1
ATOM 2086 C C . ALA A 1 272 ? -10.218 -20.678 -7.723 1.00 59.31 272 ALA A C 1
ATOM 2088 O O . ALA A 1 272 ? -11.366 -20.955 -7.371 1.00 59.31 272 ALA A O 1
ATOM 2089 N N . PHE A 1 273 ? -9.905 -19.474 -8.203 1.00 61.66 273 PHE A N 1
AT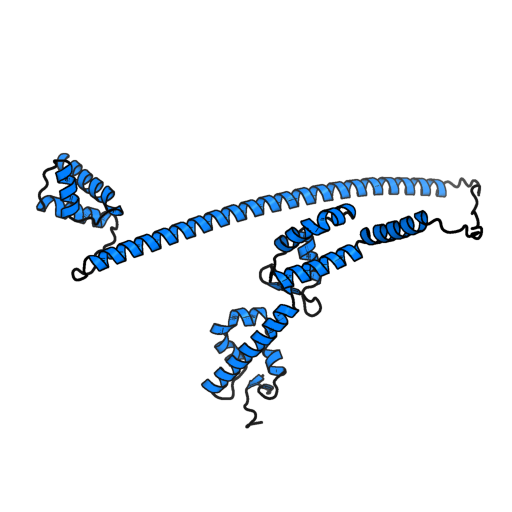OM 2090 C CA . PHE A 1 273 ? -10.866 -18.395 -8.409 1.00 61.66 273 PHE A CA 1
ATOM 2091 C C . PHE A 1 273 ? -11.850 -18.743 -9.522 1.00 61.66 273 PHE A C 1
ATOM 2093 O O . PHE A 1 273 ? -13.052 -18.637 -9.310 1.00 61.66 273 PHE A O 1
ATOM 2100 N N . GLN A 1 274 ? -11.380 -19.245 -10.663 1.00 67.06 274 GLN A N 1
ATOM 2101 C CA . GLN A 1 274 ? -12.224 -19.751 -11.742 1.00 67.06 274 GLN A CA 1
ATOM 2102 C C . GLN A 1 274 ? -13.153 -20.848 -11.218 1.00 67.06 274 GLN A C 1
ATOM 2104 O O . GLN A 1 274 ? -14.355 -20.780 -11.456 1.00 67.06 274 GLN A O 1
ATOM 2109 N N . ALA A 1 275 ? -12.643 -21.824 -10.462 1.00 68.81 275 ALA A N 1
ATOM 2110 C CA . ALA A 1 275 ? -13.454 -22.886 -9.871 1.00 68.81 275 ALA A CA 1
ATOM 2111 C C . ALA A 1 275 ? -14.535 -22.324 -8.934 1.00 68.81 275 ALA A C 1
ATOM 2113 O O . ALA A 1 275 ? -15.697 -22.718 -9.033 1.00 68.81 275 ALA A O 1
ATOM 2114 N N . ARG A 1 276 ? -14.187 -21.350 -8.085 1.00 73.56 276 ARG A N 1
ATOM 2115 C CA . ARG A 1 276 ? -15.128 -20.661 -7.191 1.00 73.56 276 ARG A CA 1
ATOM 2116 C C . ARG A 1 276 ? -16.180 -19.853 -7.955 1.00 73.56 276 ARG A C 1
ATOM 2118 O O . ARG A 1 276 ? -17.363 -19.983 -7.669 1.00 73.56 276 ARG A O 1
ATOM 2125 N N . VAL A 1 277 ? -15.773 -19.055 -8.941 1.00 72.06 277 VAL A N 1
ATOM 2126 C CA . VAL A 1 277 ? -16.683 -18.263 -9.785 1.00 72.06 277 VAL A CA 1
ATOM 2127 C C . VAL A 1 277 ? -17.629 -19.187 -10.546 1.00 72.06 277 VAL A C 1
ATOM 2129 O O . VAL A 1 277 ? -18.822 -18.916 -10.611 1.00 72.06 277 VAL A O 1
ATOM 2132 N N . MET A 1 278 ? -17.132 -20.300 -11.086 1.00 76.50 278 MET A N 1
ATOM 2133 C CA . MET A 1 278 ? -17.967 -21.284 -11.777 1.00 76.50 278 MET A CA 1
ATOM 2134 C C . MET A 1 278 ? -18.926 -22.002 -10.819 1.00 76.50 278 MET A C 1
ATOM 2136 O O . MET A 1 278 ? -20.054 -22.282 -11.219 1.00 76.50 278 MET A O 1
ATOM 2140 N N . ALA A 1 279 ? -18.531 -22.242 -9.565 1.00 80.69 279 ALA A N 1
ATOM 2141 C CA . ALA A 1 279 ? -19.426 -22.751 -8.526 1.00 80.69 279 ALA A CA 1
ATOM 2142 C C . ALA A 1 279 ? -20.521 -21.732 -8.158 1.00 80.69 279 ALA A C 1
ATOM 2144 O O . ALA A 1 279 ? -21.690 -22.100 -8.088 1.00 80.69 279 ALA A O 1
ATOM 2145 N N . ASP A 1 280 ? -20.178 -20.448 -8.020 1.00 78.94 280 ASP A N 1
ATOM 2146 C CA . ASP A 1 280 ? -21.147 -19.374 -7.760 1.00 78.94 280 ASP A CA 1
ATOM 2147 C C . ASP A 1 280 ? -22.110 -19.176 -8.940 1.00 78.94 280 ASP A C 1
ATOM 2149 O O . ASP A 1 280 ? -23.306 -18.962 -8.741 1.00 78.94 280 ASP A O 1
ATOM 2153 N N . VAL A 1 281 ? -21.615 -19.278 -10.179 1.00 78.38 281 VAL A N 1
ATOM 2154 C CA . VAL A 1 281 ? -22.461 -19.278 -11.381 1.00 78.38 281 VAL A CA 1
ATOM 2155 C C . VAL A 1 281 ? -23.401 -20.483 -11.360 1.00 78.38 281 VAL A C 1
ATOM 2157 O O . VAL A 1 281 ? -24.582 -20.319 -11.645 1.00 78.38 281 VAL A O 1
ATOM 2160 N N . HIS A 1 282 ? -22.910 -21.672 -11.003 1.00 78.44 282 HIS A N 1
ATOM 2161 C CA . HIS A 1 282 ? -23.738 -22.873 -10.917 1.00 78.44 282 HIS A CA 1
ATOM 2162 C C . HIS A 1 282 ? -24.841 -22.726 -9.863 1.00 78.44 282 HIS A C 1
ATOM 2164 O O . HIS A 1 282 ? -26.011 -22.890 -10.197 1.00 78.44 282 HIS A O 1
ATOM 2170 N N . GLY A 1 283 ? -24.499 -22.304 -8.642 1.00 81.44 283 GLY A N 1
ATOM 2171 C CA . GLY A 1 283 ? -25.479 -22.074 -7.577 1.00 81.44 283 GLY A CA 1
ATOM 2172 C C . GLY A 1 283 ? -26.506 -20.997 -7.939 1.00 81.44 283 GLY A C 1
ATOM 2173 O O . GLY A 1 283 ? -27.693 -21.147 -7.667 1.00 81.44 283 GLY A O 1
ATOM 2174 N N . LEU A 1 284 ? -26.085 -19.942 -8.643 1.00 83.12 284 LEU A N 1
ATOM 2175 C CA . LEU A 1 284 ? -26.994 -18.902 -9.129 1.00 83.12 284 LEU A CA 1
ATOM 2176 C C . LEU A 1 284 ? -27.978 -19.425 -10.185 1.00 83.12 284 LEU A C 1
ATOM 2178 O O . LEU A 1 284 ? -29.124 -18.972 -10.252 1.00 83.12 284 LEU A O 1
ATOM 2182 N N . LEU A 1 285 ? -27.532 -20.361 -11.020 1.00 79.56 285 LEU A N 1
ATOM 2183 C CA . LEU A 1 285 ? -28.376 -21.012 -12.015 1.00 79.56 285 LEU A CA 1
ATOM 2184 C C . LEU A 1 285 ? -29.338 -22.027 -11.378 1.00 79.56 285 LEU A C 1
ATOM 2186 O O . LEU A 1 285 ? -30.481 -22.122 -11.824 1.00 79.56 285 LEU A O 1
ATOM 2190 N N . GLU A 1 286 ? -28.921 -22.727 -10.321 1.00 79.75 286 GLU A N 1
ATOM 2191 C CA . GLU A 1 286 ? -29.802 -23.584 -9.515 1.00 79.75 286 GLU A CA 1
ATOM 2192 C C . GLU A 1 286 ? -30.879 -22.767 -8.783 1.00 79.75 286 GLU A C 1
ATOM 2194 O O . GLU A 1 286 ? -32.050 -23.143 -8.790 1.00 79.75 286 GLU A O 1
ATOM 2199 N N . GLU A 1 287 ? -30.513 -21.619 -8.203 1.00 81.56 287 GLU A N 1
ATOM 2200 C CA . GLU A 1 287 ? -31.420 -20.774 -7.412 1.00 81.56 287 GLU A CA 1
ATOM 2201 C C . GLU A 1 287 ? -32.487 -20.065 -8.265 1.00 81.56 287 GLU A C 1
ATOM 2203 O O . GLU A 1 287 ? -33.620 -19.861 -7.825 1.00 81.56 287 GLU A O 1
ATOM 2208 N N . HIS A 1 288 ? -32.139 -19.645 -9.483 1.00 77.62 288 HIS A N 1
ATOM 2209 C CA . HIS A 1 288 ? -33.012 -18.807 -10.317 1.00 77.62 288 HIS A CA 1
ATOM 2210 C C . HIS A 1 288 ? -33.550 -19.495 -11.574 1.00 77.62 288 HIS A C 1
ATOM 2212 O O . HIS A 1 288 ? -34.386 -18.909 -12.266 1.00 77.62 288 HIS A O 1
ATOM 2218 N N . GLY A 1 289 ? -33.109 -20.722 -11.855 1.00 67.50 289 GLY A N 1
ATOM 2219 C CA . GLY A 1 289 ? -33.524 -21.495 -13.020 1.00 67.50 289 GLY A CA 1
ATOM 2220 C C . GLY A 1 289 ? -32.920 -21.012 -14.345 1.00 67.50 289 GLY A C 1
ATOM 2221 O O . GLY A 1 289 ? -32.346 -19.927 -14.467 1.00 67.50 289 GLY A O 1
ATOM 2222 N N . PHE A 1 290 ? -33.060 -21.854 -15.371 1.00 67.94 290 PHE A N 1
ATOM 2223 C CA . PHE A 1 290 ? -32.539 -21.636 -16.724 1.00 67.94 290 PHE A CA 1
ATOM 2224 C C . PHE A 1 290 ? -33.645 -21.200 -17.703 1.00 67.94 290 PHE A C 1
ATOM 2226 O O . PHE A 1 290 ? -34.793 -21.612 -17.519 1.00 67.94 290 PHE A O 1
ATOM 2233 N N . PRO A 1 291 ? -33.324 -20.452 -18.786 1.00 69.31 291 PRO A N 1
ATOM 2234 C CA . PRO A 1 291 ? -32.000 -19.969 -19.220 1.00 69.31 291 PRO A CA 1
ATOM 2235 C C . PRO A 1 291 ? -31.658 -18.537 -18.755 1.00 69.31 291 PRO A C 1
ATOM 2237 O O . PRO A 1 291 ? -32.514 -17.652 -18.741 1.00 69.31 291 PRO A O 1
ATOM 2240 N N . MET A 1 292 ? -30.373 -18.272 -18.469 1.00 77.94 292 MET A N 1
ATOM 2241 C CA . MET A 1 292 ? -29.879 -16.939 -18.078 1.00 77.94 292 MET A CA 1
ATOM 2242 C C . MET A 1 292 ? -28.798 -16.409 -19.031 1.00 77.94 292 MET A C 1
ATOM 2244 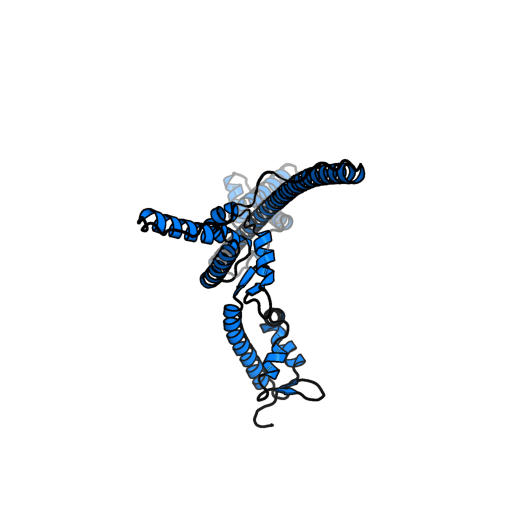O O . MET A 1 292 ? -27.884 -17.135 -19.423 1.00 77.94 292 MET A O 1
ATOM 2248 N N . ALA A 1 293 ? -28.904 -15.127 -19.397 1.00 80.25 293 ALA A N 1
ATOM 2249 C CA . ALA A 1 293 ? -27.940 -14.439 -20.256 1.00 80.25 293 ALA A CA 1
ATOM 2250 C C . ALA A 1 293 ? -26.697 -13.986 -19.473 1.00 80.25 293 ALA A C 1
ATOM 2252 O O . ALA A 1 293 ? -26.816 -13.516 -18.338 1.00 80.25 293 ALA A O 1
ATOM 2253 N N . LEU A 1 294 ? -25.526 -14.012 -20.116 1.00 73.88 294 LEU A N 1
ATOM 2254 C CA . LEU A 1 294 ? -24.254 -13.584 -19.516 1.00 73.88 294 LEU A CA 1
ATOM 2255 C C . LEU A 1 294 ? -24.316 -12.208 -18.813 1.00 73.88 294 LEU A C 1
ATOM 2257 O O . LEU A 1 294 ? -23.902 -12.133 -17.659 1.00 73.88 294 LEU A O 1
ATOM 2261 N N . PRO A 1 295 ? -24.890 -11.134 -19.398 1.00 76.62 295 PRO A N 1
ATOM 2262 C CA . PRO A 1 295 ? -24.977 -9.845 -18.705 1.00 76.62 295 PRO A CA 1
ATOM 2263 C C . PRO A 1 295 ? -25.795 -9.897 -17.406 1.00 76.62 295 PRO A C 1
ATOM 2265 O O . PRO A 1 295 ? -25.502 -9.161 -16.464 1.00 76.62 295 PRO A O 1
ATOM 2268 N N . ALA A 1 296 ? -26.806 -10.768 -17.335 1.00 79.88 296 ALA A N 1
ATOM 2269 C CA . ALA A 1 296 ? -27.613 -10.954 -16.133 1.00 79.88 296 ALA A CA 1
ATOM 2270 C C . ALA A 1 296 ? -26.834 -11.711 -15.045 1.00 79.88 296 ALA A C 1
ATOM 2272 O O . ALA A 1 296 ? -26.881 -11.303 -13.884 1.00 79.88 296 ALA A O 1
ATOM 2273 N N . ILE A 1 297 ? -26.064 -12.736 -15.429 1.00 77.69 297 ILE A N 1
ATOM 2274 C CA . ILE A 1 297 ? -25.160 -13.466 -14.528 1.00 77.69 297 ILE A CA 1
ATOM 2275 C C . ILE A 1 297 ? -24.107 -12.502 -13.964 1.00 77.69 297 ILE A C 1
ATOM 2277 O O . ILE A 1 297 ? -23.988 -12.353 -12.749 1.00 77.69 297 ILE A O 1
ATOM 2281 N N . THR A 1 298 ? -23.419 -11.750 -14.829 1.00 74.25 298 THR A N 1
ATOM 2282 C CA . THR A 1 298 ? -22.395 -10.778 -14.417 1.00 74.25 298 THR A CA 1
ATOM 2283 C C . THR A 1 298 ? -22.966 -9.708 -13.488 1.00 74.25 298 THR A C 1
ATOM 2285 O O . THR A 1 298 ? -22.348 -9.380 -12.479 1.00 74.25 298 THR A O 1
ATOM 2288 N N . LYS A 1 299 ? -24.166 -9.182 -13.774 1.00 80.75 299 LYS A N 1
ATOM 2289 C CA . LYS A 1 299 ? -24.815 -8.165 -12.929 1.00 80.75 299 LYS A CA 1
ATOM 2290 C C . LYS A 1 299 ? -25.151 -8.691 -11.532 1.00 80.75 299 LYS A C 1
ATOM 2292 O O . LYS A 1 299 ? -25.023 -7.942 -10.567 1.00 80.75 299 LYS A O 1
ATOM 2297 N N . ARG A 1 300 ? -25.576 -9.951 -11.412 1.00 80.75 300 ARG A N 1
ATOM 2298 C CA . ARG A 1 300 ? -25.917 -10.562 -10.116 1.00 80.75 300 ARG A CA 1
ATOM 2299 C C . ARG A 1 300 ? -24.689 -11.002 -9.321 1.00 80.75 300 ARG A C 1
ATOM 2301 O O . ARG A 1 300 ? -24.728 -10.959 -8.097 1.00 80.75 300 ARG A O 1
ATOM 2308 N N . LEU A 1 301 ? -23.597 -11.359 -9.996 1.00 77.00 301 LEU A N 1
ATOM 2309 C CA . LEU A 1 301 ? -22.322 -11.688 -9.352 1.00 77.00 301 LEU A CA 1
ATOM 2310 C C . LEU A 1 301 ? -21.486 -10.448 -9.000 1.00 77.00 301 LEU A C 1
ATOM 2312 O O . LEU A 1 301 ? -20.652 -10.512 -8.100 1.00 77.00 301 LEU A O 1
ATOM 2316 N N . ALA A 1 302 ? -21.727 -9.303 -9.648 1.00 69.94 302 ALA A N 1
ATOM 2317 C CA . ALA A 1 302 ? -20.979 -8.063 -9.426 1.00 69.94 302 ALA A CA 1
ATOM 2318 C C . ALA A 1 302 ? -20.884 -7.598 -7.953 1.00 69.94 302 ALA A C 1
ATOM 2320 O O . ALA A 1 302 ? -19.809 -7.142 -7.570 1.00 69.94 302 ALA A O 1
ATOM 2321 N N . PRO A 1 303 ? -21.912 -7.726 -7.091 1.00 71.50 303 PRO A N 1
ATOM 2322 C CA . PRO A 1 303 ? -21.790 -7.358 -5.677 1.00 71.50 303 PRO A CA 1
ATOM 2323 C C . PRO A 1 303 ? -20.833 -8.257 -4.881 1.00 71.50 303 PRO A C 1
ATOM 2325 O O . PRO A 1 303 ? -20.288 -7.817 -3.875 1.00 71.50 303 PRO A O 1
ATOM 2328 N N . ARG A 1 304 ? -20.638 -9.510 -5.315 1.00 65.12 304 ARG A N 1
ATOM 2329 C CA . ARG A 1 304 ? -19.795 -10.505 -4.630 1.00 65.12 304 ARG A CA 1
ATOM 2330 C C . ARG A 1 304 ? -18.381 -10.575 -5.198 1.00 65.12 304 ARG A C 1
ATOM 2332 O O . ARG A 1 304 ? -17.440 -10.800 -4.454 1.00 65.12 304 ARG A O 1
ATOM 2339 N N . LEU A 1 305 ? -18.253 -10.391 -6.510 1.00 64.69 305 LEU A N 1
ATOM 2340 C CA . LEU A 1 305 ? -17.038 -10.694 -7.271 1.00 64.69 305 LEU A CA 1
ATOM 2341 C C . LEU A 1 305 ? -16.605 -9.532 -8.177 1.00 64.69 305 LEU A C 1
ATOM 2343 O O . LEU A 1 305 ? -15.661 -9.662 -8.947 1.00 64.69 305 LEU A O 1
ATOM 2347 N N . GLY A 1 306 ? -17.293 -8.386 -8.143 1.00 56.00 306 GLY A N 1
ATOM 2348 C CA . GLY A 1 306 ? -17.144 -7.328 -9.149 1.00 56.00 306 GLY A CA 1
ATOM 2349 C C . GLY A 1 306 ? -15.776 -6.652 -9.185 1.00 56.00 306 GLY A C 1
ATOM 2350 O O . GLY A 1 306 ? -15.364 -6.191 -10.248 1.00 56.00 306 GLY A O 1
ATOM 2351 N N . GLN A 1 307 ? -15.056 -6.599 -8.062 1.00 52.00 307 GLN A N 1
ATOM 2352 C CA . GLN A 1 307 ? -13.692 -6.066 -8.032 1.00 52.00 307 GLN A CA 1
ATOM 2353 C C . GLN A 1 307 ? -12.686 -7.086 -8.596 1.00 52.00 307 GLN A C 1
ATOM 2355 O O . GLN A 1 307 ? -11.800 -6.709 -9.353 1.00 52.00 307 GLN A O 1
ATOM 2360 N N . GLU A 1 308 ? -12.894 -8.376 -8.329 1.00 53.19 308 GLU A N 1
ATOM 2361 C CA . GLU A 1 308 ? -12.038 -9.490 -8.769 1.00 53.19 308 GLU A CA 1
ATOM 2362 C C . GLU A 1 308 ? -12.259 -9.838 -10.259 1.00 53.19 308 GLU A C 1
ATOM 2364 O O . GLU A 1 308 ? -11.314 -10.044 -11.018 1.00 53.19 308 GLU A O 1
ATOM 2369 N N . LEU A 1 309 ? -13.503 -9.772 -10.745 1.00 55.41 309 LEU A N 1
ATOM 2370 C CA . LEU A 1 309 ? -13.845 -9.917 -12.168 1.00 55.41 309 LEU A CA 1
ATOM 2371 C C . LEU A 1 309 ? -13.292 -8.778 -13.042 1.00 55.41 309 LEU A C 1
ATOM 2373 O O . LEU A 1 309 ? -13.037 -8.982 -14.229 1.00 55.41 309 LEU A O 1
ATOM 2377 N N . ARG A 1 310 ? -13.096 -7.578 -12.476 1.00 52.78 310 ARG A N 1
ATOM 2378 C CA . ARG A 1 310 ? -12.428 -6.465 -13.177 1.00 52.78 310 ARG A CA 1
ATOM 2379 C C . ARG A 1 310 ? -10.925 -6.703 -13.319 1.00 52.78 310 ARG A C 1
ATOM 2381 O O . ARG A 1 310 ? -10.375 -6.363 -14.361 1.00 52.78 310 ARG A O 1
ATOM 2388 N N . LEU A 1 311 ? -10.288 -7.308 -12.313 1.00 44.78 311 LEU A N 1
ATOM 2389 C CA . LEU A 1 311 ? -8.854 -7.632 -12.326 1.00 44.78 311 LEU A CA 1
ATOM 2390 C C . LEU A 1 311 ? -8.511 -8.731 -13.341 1.00 44.78 311 LEU A C 1
ATOM 2392 O O . LEU A 1 311 ? -7.438 -8.715 -13.929 1.00 44.78 311 LEU A O 1
ATOM 2396 N N . THR A 1 312 ? -9.450 -9.635 -13.620 1.00 54.09 312 THR A N 1
ATOM 2397 C CA . THR A 1 312 ? -9.291 -10.685 -14.644 1.00 54.09 312 THR A CA 1
ATOM 2398 C C . THR A 1 312 ? -9.621 -10.221 -16.068 1.00 54.09 312 THR A C 1
ATOM 2400 O O . THR A 1 312 ? -9.707 -11.040 -16.978 1.00 54.09 312 THR A O 1
ATOM 2403 N N . GLY A 1 313 ? -9.831 -8.918 -16.303 1.00 49.28 313 GLY A N 1
ATOM 2404 C CA . GLY A 1 313 ? -9.962 -8.356 -17.655 1.00 49.28 313 GLY A CA 1
ATOM 2405 C C . GLY A 1 313 ? -11.172 -8.850 -18.460 1.00 49.28 313 GLY A C 1
ATOM 2406 O O . GLY A 1 313 ? -11.165 -8.768 -19.685 1.00 49.28 313 GLY A O 1
ATOM 2407 N N . GLY A 1 314 ? -12.214 -9.371 -17.803 1.00 54.84 314 GLY A N 1
ATOM 2408 C CA . GLY A 1 314 ? -13.402 -9.889 -18.494 1.00 54.84 314 GLY A CA 1
ATOM 2409 C C . GLY A 1 314 ? -13.291 -11.340 -18.983 1.00 54.84 314 GLY A C 1
ATOM 2410 O O . GLY A 1 314 ? -14.128 -11.770 -19.779 1.00 54.84 314 GLY A O 1
ATOM 2411 N N . GLN A 1 315 ? -12.332 -12.116 -18.462 1.00 67.44 315 GLN A N 1
ATOM 2412 C CA . GLN A 1 315 ? -12.121 -13.537 -18.792 1.00 67.44 315 GLN A CA 1
ATOM 2413 C C . GLN A 1 315 ? -13.319 -14.463 -18.518 1.00 67.44 315 GLN A C 1
ATOM 2415 O O . GLN A 1 315 ? -13.354 -15.578 -19.030 1.00 67.44 315 GLN A O 1
ATOM 2420 N N . LEU A 1 316 ? -14.348 -14.010 -17.790 1.00 67.38 316 LEU A N 1
ATOM 2421 C CA . LEU A 1 316 ? -15.576 -14.782 -17.558 1.00 67.38 316 LEU A CA 1
ATOM 2422 C C . LEU A 1 316 ? -16.213 -15.280 -18.865 1.00 67.38 316 LEU A C 1
ATOM 2424 O O . LEU A 1 316 ? -16.684 -16.413 -18.938 1.00 67.38 316 LEU A O 1
ATOM 2428 N N . GLY A 1 317 ? -16.197 -14.452 -19.914 1.00 67.31 317 GLY A N 1
ATOM 2429 C CA . GLY A 1 317 ? -16.701 -14.853 -21.227 1.00 67.31 317 GLY A CA 1
ATOM 2430 C C . GLY A 1 317 ? -15.889 -15.990 -21.855 1.00 67.31 317 GLY A C 1
ATOM 2431 O O . GLY A 1 317 ? -16.461 -16.838 -22.536 1.00 67.31 317 GLY A O 1
ATOM 2432 N N . ASP A 1 318 ? -14.581 -16.038 -21.608 1.00 72.06 318 ASP A N 1
ATOM 2433 C CA . ASP A 1 318 ? -13.683 -17.067 -22.136 1.00 72.06 318 ASP A CA 1
ATOM 2434 C C . ASP A 1 318 ? -13.734 -18.358 -21.310 1.00 72.06 318 ASP A C 1
ATOM 2436 O O . ASP A 1 318 ? -13.735 -19.451 -21.877 1.00 72.06 318 ASP A O 1
ATOM 2440 N N . TRP A 1 319 ? -13.909 -18.262 -19.991 1.00 75.06 319 TRP A N 1
ATOM 2441 C CA . TRP A 1 319 ? -14.138 -19.429 -19.133 1.00 75.06 319 TRP A CA 1
ATOM 2442 C C . TRP A 1 319 ? -15.459 -20.130 -19.449 1.00 75.06 319 TRP A C 1
ATOM 2444 O O . TRP A 1 319 ? -15.518 -21.358 -19.470 1.00 75.06 319 TRP A O 1
ATOM 2454 N N . MET A 1 320 ? -16.508 -19.364 -19.757 1.00 71.12 320 MET A N 1
ATOM 2455 C CA . MET A 1 320 ? -17.789 -19.929 -20.183 1.00 71.12 320 MET A CA 1
ATOM 2456 C C . MET A 1 320 ? -17.714 -20.547 -21.584 1.00 71.12 320 MET A C 1
ATOM 2458 O O . MET A 1 320 ? -18.309 -21.598 -21.808 1.00 71.12 320 MET A O 1
ATOM 2462 N N . LYS A 1 321 ? -16.928 -19.971 -22.511 1.00 73.69 321 LYS A N 1
ATOM 2463 C CA . LYS A 1 321 ? -16.635 -20.598 -23.819 1.00 73.69 321 LYS A CA 1
ATOM 2464 C C . LYS A 1 321 ? -15.973 -21.967 -23.668 1.00 73.69 321 LYS A C 1
ATOM 2466 O O . LYS A 1 321 ? -16.256 -22.860 -24.460 1.00 73.69 321 LYS A O 1
ATOM 2471 N N . ALA A 1 322 ? -15.109 -22.128 -22.666 1.00 76.88 322 ALA A N 1
ATOM 2472 C CA . ALA A 1 322 ? -14.424 -23.386 -22.379 1.00 76.88 322 ALA A CA 1
ATOM 2473 C C . ALA A 1 322 ? -15.340 -24.463 -21.757 1.00 76.88 322 ALA A C 1
ATOM 2475 O O . ALA A 1 322 ? -14.912 -25.605 -21.606 1.00 76.88 322 ALA A O 1
ATOM 2476 N N . ARG A 1 323 ? -16.597 -24.126 -21.421 1.00 74.00 323 ARG A N 1
ATOM 2477 C CA . ARG A 1 323 ? -17.607 -25.035 -20.848 1.00 74.00 323 ARG A CA 1
ATOM 2478 C C . ARG A 1 323 ? -18.866 -25.114 -21.728 1.00 74.00 323 ARG A C 1
ATOM 2480 O O . ARG A 1 323 ? -19.938 -24.656 -21.321 1.00 74.00 323 ARG A O 1
ATOM 2487 N N . PRO A 1 324 ? -18.763 -25.692 -22.943 1.00 72.19 324 PRO A N 1
ATOM 2488 C CA . PRO A 1 324 ? -19.898 -25.830 -23.862 1.00 72.19 324 PRO A CA 1
ATOM 2489 C C . PRO A 1 324 ? -20.999 -26.764 -23.332 1.00 72.19 324 PRO A C 1
ATOM 2491 O O . PRO A 1 324 ? -22.119 -26.742 -23.836 1.00 72.19 324 PRO A O 1
ATOM 2494 N N . ASP A 1 325 ? -20.683 -27.568 -22.314 1.00 73.12 325 ASP A N 1
ATOM 2495 C CA . ASP A 1 325 ? -21.615 -28.394 -21.544 1.00 73.12 325 ASP A CA 1
ATOM 2496 C C . ASP A 1 325 ? -22.618 -27.564 -20.728 1.00 73.12 325 ASP A C 1
ATOM 2498 O O . ASP A 1 325 ? -23.734 -28.018 -20.486 1.00 73.12 325 ASP A O 1
ATOM 2502 N N . LEU A 1 326 ? -22.232 -26.349 -20.326 1.00 70.00 326 LEU A N 1
ATOM 2503 C CA . LEU A 1 326 ? -23.046 -25.454 -19.501 1.00 70.00 326 LEU A CA 1
ATOM 2504 C C . LEU A 1 326 ? -23.487 -24.189 -20.240 1.00 70.00 326 LEU A C 1
ATOM 2506 O O . LEU A 1 326 ? -24.505 -23.604 -19.874 1.00 70.00 326 LEU A O 1
ATOM 2510 N N . PHE A 1 327 ? -22.747 -23.751 -21.263 1.00 76.44 327 PHE A N 1
ATOM 2511 C CA . PHE A 1 327 ? -23.010 -22.496 -21.966 1.00 76.44 327 PHE A CA 1
ATOM 2512 C C . PHE A 1 327 ? -23.069 -22.686 -23.479 1.00 76.44 327 PHE A C 1
ATOM 2514 O O . PHE A 1 327 ? -22.145 -23.204 -24.104 1.00 76.44 327 PHE A O 1
ATOM 2521 N N . ARG A 1 328 ? -24.136 -22.175 -24.096 1.00 78.94 328 ARG A N 1
ATOM 2522 C CA . ARG A 1 328 ? -24.321 -22.161 -25.550 1.00 78.94 328 ARG A CA 1
ATOM 2523 C C . ARG A 1 328 ? -24.346 -20.734 -26.083 1.00 78.94 328 ARG A C 1
ATOM 2525 O O . ARG A 1 328 ? -24.990 -19.836 -25.532 1.00 78.94 328 ARG A O 1
ATOM 2532 N N . LYS A 1 329 ? -23.667 -20.529 -27.212 1.00 78.06 329 LYS A N 1
ATOM 2533 C CA . LYS A 1 329 ? -23.754 -19.291 -27.989 1.00 78.06 329 LYS A CA 1
ATOM 2534 C C . LYS A 1 329 ? -25.006 -19.335 -28.862 1.00 78.06 329 LYS A C 1
ATOM 2536 O O . LYS A 1 329 ? -25.152 -20.219 -29.697 1.00 78.06 329 LYS A O 1
ATOM 2541 N N . THR A 1 330 ? -25.888 -18.359 -28.697 1.00 76.25 330 THR A N 1
ATOM 2542 C CA . THR A 1 330 ? -27.067 -18.143 -29.547 1.00 76.25 330 THR A CA 1
ATOM 2543 C C . THR A 1 330 ? -26.901 -16.861 -30.366 1.00 76.25 330 THR A C 1
ATOM 2545 O O . THR A 1 330 ? -25.993 -16.064 -30.113 1.00 76.25 330 THR A O 1
ATOM 2548 N N . ALA A 1 331 ? -27.822 -16.602 -31.300 1.00 72.81 331 ALA A N 1
ATOM 2549 C CA . ALA A 1 331 ? -27.872 -15.342 -32.049 1.00 72.81 331 ALA A CA 1
ATO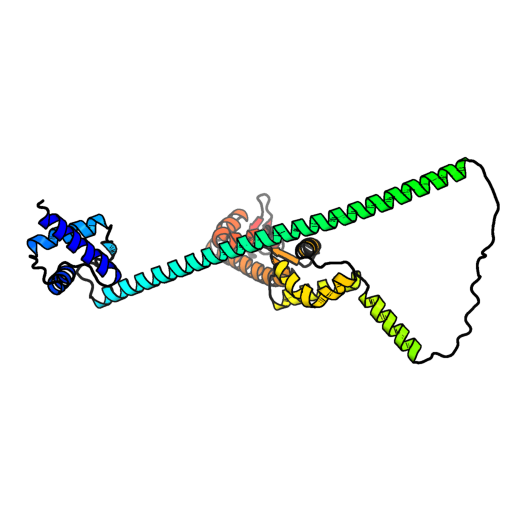M 2550 C C . ALA A 1 331 ? -27.999 -14.093 -31.148 1.00 72.81 331 ALA A C 1
ATOM 2552 O O . ALA A 1 331 ? -27.635 -12.998 -31.563 1.00 72.81 331 ALA A O 1
ATOM 2553 N N . LYS A 1 332 ? -28.490 -14.252 -29.909 1.00 70.44 332 LYS A N 1
ATOM 2554 C CA . LYS A 1 332 ? -28.682 -13.167 -28.932 1.00 70.44 332 LYS A CA 1
ATOM 2555 C C . LYS A 1 332 ? -27.553 -13.064 -27.895 1.00 70.44 332 LYS A C 1
ATOM 2557 O O . LYS A 1 332 ? -27.639 -12.233 -26.996 1.00 70.44 332 LYS A O 1
ATOM 2562 N N . GLY A 1 333 ? -26.513 -13.899 -27.992 1.00 73.62 333 GLY A N 1
ATOM 2563 C CA . GLY A 1 333 ? -25.385 -13.929 -27.054 1.00 73.62 333 GLY A CA 1
ATOM 2564 C C . GLY A 1 333 ? -25.193 -15.282 -26.367 1.00 73.62 333 GLY A C 1
ATOM 2565 O O . GLY A 1 333 ? -25.737 -16.295 -26.806 1.00 73.62 333 GLY A O 1
ATOM 2566 N N . TRP A 1 334 ? -24.388 -15.303 -25.305 1.00 72.00 334 TRP A N 1
ATOM 2567 C CA . TRP A 1 334 ? -24.098 -16.505 -24.515 1.00 72.00 334 TRP A CA 1
ATOM 2568 C C . TRP A 1 334 ? -25.150 -16.728 -23.427 1.00 72.00 334 TRP A C 1
ATOM 2570 O O . TRP A 1 334 ? -25.461 -15.807 -22.663 1.00 72.00 334 TRP A O 1
ATOM 2580 N N . PHE A 1 335 ? -25.670 -17.953 -23.362 1.00 74.25 335 PHE A N 1
ATOM 2581 C CA . PHE A 1 335 ? -26.683 -18.385 -22.402 1.00 74.25 335 PHE A CA 1
ATOM 2582 C C . PHE A 1 335 ? -26.242 -19.661 -21.700 1.00 74.25 335 PHE A C 1
ATOM 2584 O O . PHE A 1 335 ? -25.618 -20.520 -22.320 1.00 74.25 335 PHE A O 1
ATOM 2591 N N . ALA A 1 336 ? -26.603 -19.787 -20.427 1.00 75.88 336 ALA A N 1
ATOM 2592 C CA . ALA A 1 336 ? -26.448 -21.035 -19.695 1.00 75.88 336 ALA A CA 1
ATOM 2593 C C . ALA A 1 336 ? -27.613 -21.998 -20.011 1.00 75.88 336 ALA A C 1
ATOM 2595 O O . ALA A 1 336 ? -28.761 -21.551 -20.109 1.00 75.88 336 ALA A O 1
ATOM 2596 N N . SER A 1 337 ? -27.336 -23.296 -20.151 1.00 64.12 337 SER A N 1
ATOM 2597 C CA . SER A 1 337 ? -28.324 -24.369 -20.368 1.00 64.12 337 SER A CA 1
ATOM 2598 C C . SER A 1 337 ? -27.911 -25.648 -19.632 1.00 64.12 337 SER A C 1
ATOM 2600 O O . SER A 1 337 ? -26.721 -25.936 -19.546 1.00 64.12 337 SER A O 1
ATOM 2602 N N . LEU A 1 338 ? -28.871 -26.436 -19.132 1.00 56.12 338 LEU A N 1
ATOM 2603 C CA . LEU A 1 338 ? -28.580 -27.739 -18.519 1.00 56.12 338 LEU A CA 1
ATOM 2604 C C . LEU A 1 338 ? -28.151 -28.782 -19.569 1.00 56.12 338 LEU A C 1
ATOM 2606 O O . LEU A 1 338 ? -28.716 -28.791 -20.667 1.00 56.12 338 LEU A O 1
ATOM 2610 N N . PRO A 1 339 ? -27.271 -29.740 -19.205 1.00 55.12 339 PRO A N 1
ATOM 2611 C CA . PRO A 1 339 ? -26.896 -30.863 -20.070 1.00 55.12 339 PRO A CA 1
ATOM 2612 C C . PRO A 1 339 ? -28.088 -31.713 -20.542 1.00 55.12 339 PRO A C 1
ATOM 2614 O O . PRO A 1 339 ? -28.002 -32.369 -21.572 1.00 55.12 339 PRO A O 1
ATOM 2617 N N . SER A 1 340 ? -29.212 -31.700 -19.813 1.00 50.56 340 SER A N 1
ATOM 2618 C CA . SER A 1 340 ? -30.420 -32.473 -20.136 1.00 50.56 340 SER A CA 1
ATOM 2619 C C . SER A 1 340 ? -31.381 -31.791 -21.120 1.00 50.56 340 SER A C 1
ATOM 2621 O O . SER A 1 340 ? -32.390 -32.390 -21.484 1.00 50.56 340 SER A O 1
ATOM 2623 N N . GLN A 1 341 ? -31.096 -30.558 -21.553 1.00 47.00 341 GLN A N 1
ATOM 2624 C CA . GLN A 1 341 ? -31.876 -29.833 -22.571 1.00 47.00 341 GLN A CA 1
ATOM 2625 C C . GLN A 1 341 ? -31.053 -29.527 -23.836 1.00 47.00 341 GLN A C 1
ATOM 2627 O O . GLN A 1 341 ? -31.394 -28.624 -24.604 1.00 47.00 341 GLN A O 1
ATOM 2632 N N . ALA A 1 342 ? -29.943 -30.248 -24.018 1.00 44.03 342 ALA A N 1
ATOM 2633 C CA . ALA A 1 342 ? -28.997 -30.078 -25.112 1.00 44.03 342 ALA A CA 1
ATOM 2634 C C . ALA A 1 342 ? -29.449 -30.749 -26.411 1.00 44.03 342 ALA A C 1
ATOM 2636 O O . ALA A 1 342 ? -29.864 -31.924 -26.362 1.00 44.03 342 ALA A O 1
#

Secondary structure (DSSP, 8-state):
--HHHHHHHHHHHHHHHHHTTTS---HHHHHHHHHHTT----HHHHHHHHHHHHHHTT--GGGS--TTS-HHHHHHHHHHHHHHHHHHHHHHHHHHHHHHHHHHHHHHHHHHHHHHHHHHHHHHHHHHHHHHHHHHHHHHHHHHHHTT-------S---PPPPP------HHHHHHHHHHHHHHHHT-HHHHHHHHHHHHHHHHHHH-SEEHHHHHHHHHHHHHHHHHHTT----HHHHHHHHHTTBSTTTSEEEETTEEEEHHHHHHHHHHHHHHHHHHHHHHHHHH-S--BHHHHHHHHHHHHHHHHHHTTTTHHHHHHT-TTTEEEETTEEEE--GGG-

Radius of gyration: 40.14 Å; chains: 1; bounding box: 91×73×104 Å

pLDDT: mean 72.27, std 15.06, range [31.62, 93.38]